Protein AF-A0A8T4FNG9-F1 (afdb_monomer_lite)

Foldseek 3Di:
DQLLPDQLVVLVVVCVVLDLNSLQNNLVCLLVVWRVRHNDNVSSLVSLVSSVVVPDPLSVQLNPCLVVDPHSSLSSLLSSLVVLLVCCLPVHNPSVLVSVQSLLVSVVVPNLVSLLVNLVSLVSVADVSPLSSLQSLLVSCVVPPPVPVVSLVSLLVCVVVVSDDLQEPCLVVSLVCCVVPHPDDSPVVVVSNPVPHHHDPDHPCVSSVDNRDNPPDDPPSTPDPDPCQPCNVCVVVVFDWDADPVSKIKGFCVRPVCVCVVCVVVCWDWDDDPTIIITDDDDDD

Sequence (285 aa):
MDAEKLPTSKLRRMSEKGDPAVQCELGIRLLGGVLGASADPDMALTLLEEASSKGEPKASAAAEGIRESENPAVRAMHNLAGWYASKALDEGAVDKDFAVYWYRRAIDEGELPALYDLARFYYMLGGDDYEPAALLFKYYWEVEGERSDDALGMLSRMLSNGWIKSGWNCYCDVVALLKEYSDLDTTEYELDLDESAPVDDLTVDSYFASDPEYPGTVAGDQGLSRKRSVLEVLLNMGIPATQRANGSCAVRIKDCPDLPERVSQFGYVVKESRASYIVKEPAKR

pLDDT: mean 86.3, std 12.6, range [34.94, 98.25]

Structure (mmCIF, N/CA/C/O backbone):
data_AF-A0A8T4FNG9-F1
#
_entry.id   AF-A0A8T4FNG9-F1
#
loop_
_atom_site.group_PDB
_atom_site.id
_atom_site.type_symbol
_atom_site.label_atom_id
_atom_site.label_alt_id
_atom_site.label_comp_id
_atom_site.label_asym_id
_atom_site.label_entity_id
_atom_site.label_seq_id
_atom_site.pdbx_PDB_ins_code
_atom_site.Cartn_x
_atom_site.Cartn_y
_atom_site.Cartn_z
_atom_site.occupancy
_atom_site.B_iso_or_equiv
_atom_site.auth_seq_id
_atom_site.auth_comp_id
_atom_site.auth_asym_id
_atom_site.auth_atom_id
_atom_site.pdbx_PDB_model_num
ATOM 1 N N . MET A 1 1 ? 3.388 -0.014 26.622 1.00 56.69 1 MET A N 1
ATOM 2 C CA . MET A 1 1 ? 2.827 -1.383 26.616 1.00 56.69 1 MET A CA 1
ATOM 3 C C . MET A 1 1 ? 2.658 -1.742 25.159 1.00 56.69 1 MET A C 1
ATOM 5 O O . MET A 1 1 ? 2.067 -0.938 24.455 1.00 56.69 1 MET A O 1
ATOM 9 N N . ASP A 1 2 ? 3.180 -2.879 24.710 1.00 78.12 2 ASP A N 1
ATOM 10 C CA . ASP A 1 2 ? 3.170 -3.224 23.283 1.00 78.12 2 ASP A CA 1
ATOM 11 C C . ASP A 1 2 ? 1.798 -3.802 22.911 1.00 78.12 2 ASP A C 1
ATOM 13 O O . ASP A 1 2 ? 1.561 -5.002 23.070 1.00 78.12 2 ASP A O 1
ATOM 17 N N . ALA A 1 3 ? 0.867 -2.939 22.489 1.00 78.62 3 ALA A N 1
ATOM 18 C CA . ALA A 1 3 ? -0.492 -3.337 22.109 1.00 78.62 3 ALA A CA 1
ATOM 19 C C . ALA A 1 3 ? -0.487 -4.411 21.005 1.00 78.62 3 ALA A C 1
ATOM 21 O O . ALA A 1 3 ? -1.256 -5.369 21.076 1.00 78.62 3 ALA A O 1
ATOM 22 N N . GLU A 1 4 ? 0.462 -4.313 20.073 1.00 79.44 4 GLU A N 1
ATOM 23 C CA . GLU A 1 4 ? 0.688 -5.229 18.946 1.00 79.44 4 GLU A CA 1
ATOM 24 C C . GLU A 1 4 ? 0.874 -6.694 19.386 1.00 79.44 4 GLU A C 1
ATOM 26 O O . GLU A 1 4 ? 0.424 -7.621 18.717 1.00 79.44 4 GLU A O 1
ATOM 31 N N . LYS A 1 5 ? 1.454 -6.933 20.571 1.00 81.44 5 LYS A N 1
ATOM 32 C CA . LYS A 1 5 ? 1.713 -8.289 21.097 1.00 81.44 5 LYS A CA 1
ATOM 33 C C . LYS A 1 5 ? 0.527 -8.891 21.854 1.00 81.44 5 LYS A C 1
ATOM 35 O O . LYS A 1 5 ? 0.599 -10.028 22.322 1.00 81.44 5 LYS A O 1
ATOM 40 N N . LEU A 1 6 ? -0.553 -8.137 22.063 1.00 83.25 6 LEU A N 1
ATOM 41 C CA . LEU A 1 6 ? -1.707 -8.612 22.824 1.00 83.25 6 LEU A CA 1
ATOM 42 C C . LEU A 1 6 ? -2.650 -9.442 21.938 1.00 83.25 6 LEU A C 1
ATOM 44 O O . LEU A 1 6 ? -2.816 -9.151 20.755 1.00 83.25 6 LEU A O 1
ATOM 48 N N . PRO A 1 7 ? -3.341 -10.453 22.493 1.00 84.38 7 PRO A N 1
ATOM 49 C CA . PRO A 1 7 ? -4.383 -11.155 21.757 1.00 84.38 7 PRO A CA 1
ATOM 50 C C . PRO A 1 7 ? -5.602 -10.246 21.549 1.00 84.38 7 PRO A C 1
ATOM 52 O O . PRO A 1 7 ? -5.954 -9.442 22.420 1.00 84.38 7 PRO A O 1
ATOM 55 N N . THR A 1 8 ? -6.306 -10.430 20.432 1.00 84.62 8 THR A N 1
ATOM 56 C CA . THR A 1 8 ? -7.443 -9.584 20.025 1.00 84.62 8 THR A CA 1
ATOM 57 C C . THR A 1 8 ? -8.553 -9.529 21.079 1.00 84.62 8 THR A C 1
ATOM 59 O O . THR A 1 8 ? -9.134 -8.475 21.336 1.00 84.62 8 THR A O 1
ATOM 62 N N . SER A 1 9 ? -8.808 -10.640 21.776 1.00 82.81 9 SER A N 1
ATOM 63 C CA . SER A 1 9 ? -9.788 -10.705 22.870 1.00 82.81 9 SER A CA 1
ATOM 64 C C . SER A 1 9 ? -9.448 -9.779 24.043 1.00 82.81 9 SER A C 1
ATOM 66 O O . SER A 1 9 ? -10.346 -9.230 24.683 1.00 82.81 9 SER A O 1
ATOM 68 N N . LYS A 1 10 ? -8.155 -9.584 24.324 1.00 86.50 10 LYS A N 1
ATOM 69 C CA . LYS A 1 10 ? -7.678 -8.683 25.374 1.00 86.50 10 LYS A CA 1
ATOM 70 C C . LYS A 1 10 ? -7.715 -7.231 24.906 1.00 86.50 10 LYS A C 1
ATOM 72 O O . LYS A 1 10 ? -8.138 -6.383 25.686 1.00 86.50 10 LYS A O 1
ATOM 77 N N . LEU A 1 11 ? -7.362 -6.966 23.646 1.00 87.81 11 LEU A N 1
ATOM 78 C CA . LEU A 1 11 ? -7.475 -5.634 23.045 1.00 87.81 11 LEU A CA 1
ATOM 79 C C . LEU A 1 11 ? -8.911 -5.107 23.092 1.00 87.81 11 LEU A C 1
ATOM 81 O O . LEU A 1 11 ? -9.108 -3.998 23.571 1.00 87.81 11 LEU A O 1
ATOM 85 N N . ARG A 1 12 ? -9.919 -5.922 22.741 1.00 87.31 12 ARG A N 1
ATOM 86 C CA . ARG A 1 12 ? -11.343 -5.527 22.828 1.00 87.31 12 ARG A CA 1
ATOM 87 C C . ARG A 1 12 ? -11.769 -5.063 24.223 1.00 87.31 12 ARG A C 1
ATOM 89 O O . ARG A 1 12 ? -12.489 -4.088 24.355 1.00 87.31 12 ARG A O 1
ATOM 96 N N . ARG A 1 13 ? -11.308 -5.737 25.281 1.00 87.19 13 ARG A N 1
ATOM 97 C CA . ARG A 1 13 ? -11.611 -5.326 26.668 1.00 87.19 13 ARG A CA 1
ATOM 98 C C . ARG A 1 13 ? -10.844 -4.076 27.089 1.00 87.19 13 ARG A C 1
ATOM 100 O O . ARG A 1 13 ? -11.259 -3.360 27.992 1.00 87.19 13 ARG A O 1
ATOM 107 N N . MET A 1 14 ? -9.663 -3.863 26.514 1.00 88.06 14 MET A N 1
ATOM 108 C CA . MET A 1 14 ? -8.801 -2.736 26.857 1.00 88.06 14 MET A CA 1
ATOM 109 C C . MET A 1 14 ? -9.167 -1.472 26.076 1.00 88.06 14 MET A C 1
ATOM 111 O O . MET A 1 14 ? -8.990 -0.384 26.617 1.00 88.06 14 MET A O 1
ATOM 115 N N . SER A 1 15 ? -9.724 -1.597 24.868 1.00 86.88 15 SER A N 1
ATOM 116 C CA . SER A 1 15 ? -10.153 -0.459 24.049 1.00 86.88 15 SER A CA 1
ATOM 117 C C . SER A 1 15 ? -11.280 0.335 24.709 1.00 86.88 15 SER A C 1
ATOM 119 O O . SER A 1 15 ? -11.326 1.549 24.550 1.00 86.88 15 SER A O 1
ATOM 121 N N . GLU A 1 16 ? -12.121 -0.308 25.531 1.00 83.06 16 GLU A N 1
ATOM 122 C CA . GLU A 1 16 ? -13.155 0.351 26.352 1.00 83.06 16 GLU A CA 1
ATOM 123 C C . GLU A 1 16 ? -12.579 1.398 27.319 1.00 83.06 16 GLU A C 1
ATOM 125 O O . GLU A 1 16 ? -13.266 2.338 27.710 1.00 83.06 16 GLU A O 1
ATOM 130 N N . LYS A 1 17 ? -11.302 1.263 27.702 1.00 84.56 17 LYS A N 1
ATOM 131 C CA . LYS A 1 17 ? -10.609 2.236 28.561 1.00 84.56 17 LYS A CA 1
ATOM 132 C C . LYS A 1 17 ? -10.115 3.463 27.792 1.00 84.56 17 LYS A C 1
ATOM 134 O O . LYS A 1 17 ? -9.588 4.382 28.411 1.00 84.56 17 LYS A O 1
ATOM 139 N N . GLY A 1 18 ? -10.261 3.470 26.467 1.00 85.81 18 GLY A N 1
ATOM 140 C CA . GLY A 1 18 ? -9.915 4.596 25.612 1.00 85.81 18 GLY A CA 1
ATOM 141 C C . GLY A 1 18 ? -8.415 4.814 25.403 1.00 85.81 18 GLY A C 1
ATOM 142 O O . GLY A 1 18 ? -8.043 5.931 25.050 1.00 85.81 18 GLY A O 1
ATOM 143 N N . ASP A 1 19 ? -7.567 3.803 25.620 1.00 92.31 19 ASP A N 1
ATOM 144 C CA . ASP A 1 19 ? -6.134 3.882 25.302 1.00 92.31 19 ASP A CA 1
ATOM 145 C C . ASP A 1 19 ? -5.944 3.965 23.771 1.00 92.31 19 ASP A C 1
ATOM 147 O O . ASP A 1 19 ? -6.365 3.040 23.068 1.00 92.31 19 ASP A O 1
ATOM 151 N N . PRO A 1 20 ? -5.338 5.045 23.242 1.00 93.88 20 PRO A N 1
ATOM 152 C CA . PRO A 1 20 ? -5.245 5.270 21.802 1.00 93.88 20 PRO A CA 1
ATOM 153 C C . PRO A 1 20 ? -4.436 4.202 21.058 1.00 93.88 20 PRO A C 1
ATOM 155 O O . PRO A 1 20 ? -4.826 3.811 19.962 1.00 93.88 20 PRO A O 1
ATOM 158 N N . ALA A 1 21 ? -3.361 3.670 21.647 1.00 93.50 21 ALA A N 1
ATOM 159 C CA . ALA A 1 21 ? -2.549 2.636 21.004 1.00 93.50 21 ALA A CA 1
ATOM 160 C C . ALA A 1 21 ? -3.309 1.303 20.926 1.00 93.50 21 ALA A C 1
ATOM 162 O O . ALA A 1 21 ? -3.238 0.586 19.930 1.00 93.50 21 ALA A O 1
ATOM 163 N N . VAL A 1 22 ? -4.090 0.985 21.964 1.00 94.06 22 VAL A N 1
ATOM 164 C CA . VAL A 1 22 ? -4.970 -0.195 21.971 1.00 94.06 22 VAL A CA 1
ATOM 165 C C . VAL A 1 22 ? -6.108 -0.050 20.961 1.00 94.06 22 VAL A C 1
ATOM 167 O O . VAL A 1 22 ? -6.446 -1.023 20.288 1.00 94.06 22 VAL A O 1
ATOM 170 N N . GLN A 1 23 ? -6.712 1.138 20.868 1.00 95.12 23 GLN A N 1
ATOM 171 C CA . GLN A 1 23 ? -7.766 1.428 19.895 1.00 95.12 23 GLN A CA 1
ATOM 172 C C . GLN A 1 23 ? -7.236 1.343 18.461 1.00 95.12 23 GLN A C 1
ATOM 174 O O . GLN A 1 23 ? -7.859 0.671 17.645 1.00 95.12 23 GLN A O 1
ATOM 179 N N . CYS A 1 24 ? -6.068 1.933 18.188 1.00 95.44 24 CYS A N 1
ATOM 180 C CA . CYS A 1 24 ? -5.389 1.842 16.897 1.00 95.44 24 CYS A CA 1
ATOM 181 C C . CYS A 1 24 ? -5.148 0.379 16.502 1.00 95.44 24 CYS A C 1
ATOM 183 O O . CYS A 1 24 ? -5.629 -0.069 15.464 1.00 95.44 24 CYS A O 1
ATOM 185 N N . GLU A 1 25 ? -4.499 -0.399 17.372 1.00 94.38 25 GLU A N 1
ATOM 186 C CA . GLU A 1 25 ? -4.173 -1.799 17.086 1.00 94.38 25 GLU A CA 1
ATOM 187 C C . GLU A 1 25 ? -5.426 -2.661 16.872 1.00 94.38 25 GLU A C 1
ATOM 189 O O . GLU A 1 25 ? -5.483 -3.485 15.959 1.00 94.38 25 GLU A O 1
ATOM 194 N N . LEU A 1 26 ? -6.467 -2.474 17.689 1.00 93.81 26 LEU A N 1
ATOM 195 C CA . LEU A 1 26 ? -7.731 -3.174 17.478 1.00 93.81 26 LEU A CA 1
ATOM 196 C C . LEU A 1 26 ? -8.388 -2.754 16.157 1.00 93.81 26 LEU A C 1
ATOM 198 O O . LEU A 1 26 ? -8.877 -3.621 15.437 1.00 93.81 26 LEU A O 1
ATOM 202 N N . GLY A 1 27 ? -8.377 -1.460 15.832 1.00 94.44 27 GLY A N 1
ATOM 203 C CA . GLY A 1 27 ? -8.906 -0.928 14.581 1.00 94.44 27 GLY A CA 1
ATOM 204 C C . GLY A 1 27 ? -8.228 -1.555 13.365 1.00 94.44 27 GLY A C 1
ATOM 205 O O . GLY A 1 27 ? -8.912 -2.080 12.494 1.00 94.44 27 GLY A O 1
ATOM 206 N N . ILE A 1 28 ? -6.896 -1.628 13.360 1.00 93.56 28 ILE A N 1
ATOM 207 C CA . ILE A 1 28 ? -6.101 -2.272 12.301 1.00 93.56 28 ILE A CA 1
ATOM 208 C C . ILE A 1 28 ? -6.500 -3.743 12.116 1.00 93.56 28 ILE A C 1
ATOM 210 O O . ILE A 1 28 ? -6.721 -4.207 10.994 1.00 93.56 28 ILE A O 1
ATOM 214 N N . ARG A 1 29 ? -6.663 -4.490 13.215 1.00 91.44 29 ARG A N 1
ATOM 215 C CA . ARG A 1 29 ? -7.065 -5.904 13.139 1.00 91.44 29 ARG A CA 1
ATOM 216 C C . ARG A 1 29 ? -8.456 -6.096 12.562 1.00 91.44 29 ARG A C 1
ATOM 218 O O . ARG A 1 29 ? -8.666 -7.041 11.807 1.00 91.44 29 ARG A O 1
ATOM 225 N N . LEU A 1 30 ? -9.396 -5.227 12.925 1.00 88.62 30 LEU A N 1
ATOM 226 C CA . LEU A 1 30 ? -10.761 -5.249 12.401 1.00 88.62 30 LEU A CA 1
ATOM 227 C C . LEU A 1 30 ? -10.827 -4.772 10.950 1.00 88.62 30 LEU A C 1
ATOM 229 O O . LEU A 1 30 ? -11.642 -5.289 10.195 1.00 88.62 30 LEU A O 1
ATOM 233 N N . LEU A 1 31 ? -9.946 -3.856 10.545 1.00 88.81 31 LEU A N 1
ATOM 234 C CA . LEU A 1 31 ? -9.844 -3.388 9.166 1.00 88.81 31 LEU A CA 1
ATOM 235 C C . LEU A 1 31 ? -9.436 -4.535 8.234 1.00 88.81 31 LEU A C 1
ATOM 237 O O . LEU A 1 31 ? -10.070 -4.773 7.212 1.00 88.81 31 LEU A O 1
ATOM 241 N N . GLY A 1 32 ? -8.408 -5.295 8.621 1.00 82.00 32 GLY A N 1
ATOM 242 C CA . GLY A 1 32 ? -7.928 -6.442 7.848 1.00 82.00 32 GLY A CA 1
ATOM 243 C C . GLY A 1 32 ? -8.684 -7.747 8.112 1.00 82.00 32 GLY A C 1
ATOM 244 O O . GLY A 1 32 ? -8.578 -8.680 7.322 1.00 82.00 32 GLY A O 1
ATOM 245 N N . GLY A 1 33 ? -9.420 -7.866 9.217 1.00 86.19 33 GLY A N 1
ATOM 246 C CA . GLY A 1 33 ? -9.921 -9.166 9.676 1.00 86.19 33 GLY A CA 1
ATOM 247 C C . GLY A 1 33 ? -8.783 -10.157 9.950 1.00 86.19 33 GLY A C 1
ATOM 248 O O . GLY A 1 33 ? -8.782 -11.270 9.431 1.00 86.19 33 GLY A O 1
ATOM 249 N N . VAL A 1 34 ? -7.777 -9.728 10.715 1.00 83.56 34 VAL A N 1
ATOM 250 C CA . VAL A 1 34 ? -6.534 -10.483 10.966 1.00 83.56 34 VAL A CA 1
ATOM 251 C C . VAL A 1 34 ? -6.367 -10.850 12.439 1.00 83.56 34 VAL A C 1
ATOM 253 O O . VAL A 1 34 ? -7.065 -10.331 13.311 1.00 83.56 34 VAL A O 1
ATOM 256 N N . LEU A 1 35 ? -5.428 -11.754 12.745 1.00 79.00 35 LEU A N 1
ATOM 257 C CA . LEU A 1 35 ? -5.087 -12.148 14.123 1.00 79.00 35 LEU A CA 1
ATOM 258 C C . LEU A 1 35 ? -6.308 -12.628 14.936 1.00 79.00 35 LEU A C 1
ATOM 260 O O . LEU A 1 35 ? -6.516 -12.249 16.095 1.00 79.00 35 LEU A O 1
ATOM 264 N N . GLY A 1 36 ? -7.166 -13.431 14.299 1.00 71.25 36 GLY A N 1
ATOM 265 C CA . GLY A 1 36 ? -8.396 -13.958 14.898 1.00 71.25 36 GLY A CA 1
ATOM 266 C C . GLY A 1 36 ? -9.506 -12.918 15.101 1.00 71.25 36 GLY A C 1
ATOM 26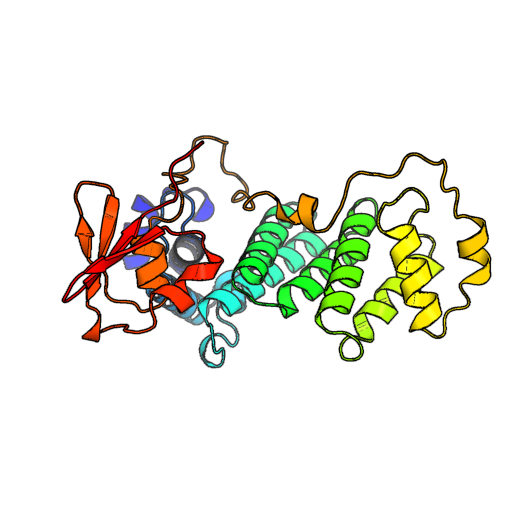7 O O . GLY A 1 36 ? -10.487 -13.204 15.788 1.00 71.25 36 GLY A O 1
ATOM 268 N N . ALA A 1 37 ? -9.362 -11.713 14.542 1.00 79.38 37 ALA A N 1
ATOM 269 C CA . ALA A 1 37 ? -10.435 -10.736 14.441 1.00 79.38 37 ALA A CA 1
ATOM 270 C C . ALA A 1 37 ? -11.256 -10.999 13.172 1.00 79.38 37 ALA A C 1
ATOM 272 O O . ALA A 1 37 ? -10.696 -11.155 12.094 1.00 79.38 37 ALA A O 1
ATOM 273 N N . SER A 1 38 ? -12.583 -11.010 13.281 1.00 79.06 38 SER A N 1
ATOM 274 C CA . SER A 1 38 ? -13.442 -10.874 12.101 1.00 79.06 38 SER A CA 1
ATOM 275 C C . SER A 1 38 ? -13.375 -9.439 11.590 1.00 79.06 38 SER A C 1
ATOM 277 O O . SER A 1 38 ? -13.311 -8.515 12.406 1.00 79.06 38 SER A O 1
ATOM 279 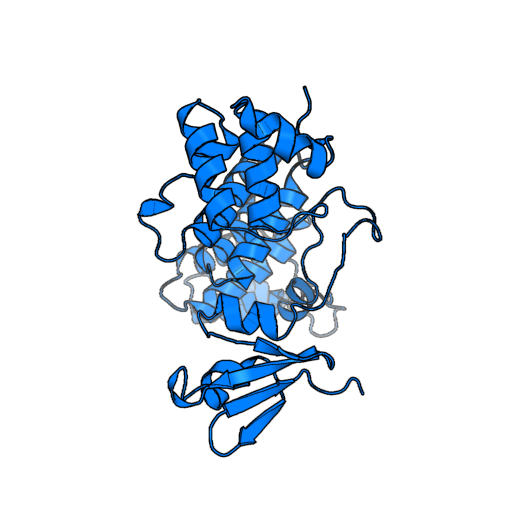N N . ALA A 1 39 ? -13.395 -9.270 10.266 1.00 86.06 39 ALA A N 1
ATOM 280 C CA . ALA A 1 39 ? -13.420 -7.948 9.659 1.00 86.06 39 ALA A CA 1
ATOM 281 C C . ALA A 1 39 ? -14.673 -7.178 10.102 1.00 86.06 39 ALA A C 1
ATOM 283 O O . ALA A 1 39 ? -15.777 -7.723 10.088 1.00 86.06 39 ALA A O 1
ATOM 284 N N . ASP A 1 40 ? -14.479 -5.930 10.510 1.00 88.50 40 ASP A N 1
ATOM 285 C CA . ASP A 1 40 ? -15.536 -5.006 10.924 1.00 88.50 40 ASP A CA 1
ATOM 286 C C . ASP A 1 40 ? -15.078 -3.580 10.582 1.00 88.50 40 ASP A C 1
ATOM 288 O O . ASP A 1 40 ? -14.485 -2.901 11.429 1.00 88.50 40 ASP A O 1
ATOM 292 N N . PRO A 1 41 ? -15.251 -3.153 9.316 1.00 88.75 41 PRO A N 1
ATOM 293 C CA . PRO A 1 41 ? -14.735 -1.872 8.848 1.00 88.75 41 PRO A CA 1
ATOM 294 C C . PRO A 1 41 ? -15.339 -0.675 9.588 1.00 88.75 41 PRO A C 1
ATOM 296 O O . PRO A 1 41 ? -14.615 0.259 9.912 1.00 88.75 41 PRO A O 1
ATOM 299 N N . ASP A 1 42 ? -16.626 -0.716 9.933 1.00 90.12 42 ASP A N 1
ATOM 300 C CA . ASP A 1 42 ? -17.294 0.386 10.635 1.00 90.12 42 ASP A CA 1
ATOM 301 C C . ASP A 1 42 ? -16.704 0.592 12.038 1.00 90.12 42 ASP A C 1
ATOM 303 O O . ASP A 1 42 ? -16.359 1.714 12.436 1.00 90.12 42 ASP A O 1
ATOM 307 N N . MET A 1 43 ? -16.525 -0.504 12.788 1.00 92.12 43 MET A N 1
ATOM 308 C CA . MET A 1 43 ? -15.873 -0.448 14.096 1.00 92.12 43 MET A CA 1
ATOM 309 C C . MET A 1 43 ? -14.392 -0.078 13.963 1.00 92.12 43 MET A C 1
ATOM 311 O O . MET A 1 43 ? -13.881 0.680 14.789 1.00 92.12 43 MET A O 1
ATOM 315 N N . ALA A 1 44 ? -13.704 -0.586 12.937 1.00 93.88 44 ALA A N 1
ATOM 316 C CA . ALA A 1 44 ? -12.308 -0.260 12.671 1.00 93.88 44 ALA A CA 1
ATOM 317 C C . ALA A 1 44 ? -12.109 1.245 12.474 1.00 93.88 44 ALA A C 1
ATOM 319 O O . ALA A 1 44 ? -11.288 1.847 13.164 1.00 93.88 44 ALA A O 1
ATOM 320 N N . LEU A 1 45 ? -12.897 1.854 11.587 1.00 95.44 45 LEU A N 1
ATOM 321 C CA . LEU A 1 45 ? -12.822 3.280 11.277 1.00 95.44 45 LEU A CA 1
ATOM 322 C C . LEU A 1 45 ? -13.138 4.126 12.509 1.00 95.44 45 LEU A C 1
ATOM 324 O O . LEU A 1 45 ? -12.392 5.048 12.817 1.00 95.44 45 LEU A O 1
ATOM 328 N N . THR A 1 46 ? -14.166 3.753 13.278 1.00 96.25 46 THR A N 1
ATOM 329 C CA . THR A 1 46 ? -14.503 4.444 14.534 1.00 96.25 46 THR A CA 1
ATOM 330 C C . THR A 1 46 ? -13.320 4.444 15.508 1.00 96.25 46 THR A C 1
ATOM 332 O O . THR A 1 46 ? -12.946 5.486 16.044 1.00 96.25 46 THR A O 1
ATOM 335 N N . LEU A 1 47 ? -12.688 3.286 15.721 1.00 96.25 47 LEU A N 1
ATOM 336 C CA . LEU A 1 47 ? -11.541 3.169 16.625 1.00 96.25 47 LEU A CA 1
ATOM 337 C C . LEU A 1 47 ? -10.316 3.946 16.129 1.00 96.25 47 LEU A C 1
ATOM 339 O O . LEU A 1 47 ? -9.605 4.534 16.946 1.00 96.25 47 LEU A O 1
ATOM 343 N N . LEU A 1 48 ? -10.067 3.952 14.817 1.00 96.50 48 LEU A N 1
ATOM 344 C CA . LEU A 1 48 ? -8.973 4.705 14.204 1.00 96.50 48 LEU A CA 1
ATOM 345 C C . LEU A 1 48 ? -9.199 6.217 14.326 1.00 96.50 48 LEU A C 1
ATOM 347 O O . LEU A 1 48 ? -8.276 6.932 14.709 1.00 96.50 48 LEU A O 1
ATOM 351 N N . GLU A 1 49 ? -10.418 6.707 14.100 1.00 96.12 49 GLU A N 1
ATOM 352 C CA . GLU A 1 49 ? -10.761 8.119 14.306 1.00 96.12 49 GLU A CA 1
ATOM 353 C C . GLU A 1 49 ? -10.622 8.533 15.778 1.00 96.12 49 GLU A C 1
ATOM 355 O O . GLU A 1 49 ? -10.052 9.582 16.084 1.00 96.12 49 GLU A O 1
ATOM 360 N N . GLU A 1 50 ? -11.095 7.705 16.715 1.00 95.69 50 GLU A N 1
ATOM 361 C CA . GLU A 1 50 ? -10.944 7.974 18.147 1.00 95.69 50 GLU A CA 1
ATOM 362 C C . GLU A 1 50 ? -9.471 8.007 18.571 1.00 95.69 50 GLU A C 1
ATOM 364 O O . GLU A 1 50 ? -9.057 8.922 19.289 1.00 95.69 50 GLU A O 1
ATOM 369 N N . ALA A 1 51 ? -8.665 7.044 18.119 1.00 96.50 51 ALA A N 1
ATOM 370 C CA . ALA A 1 51 ? -7.231 7.008 18.385 1.00 96.50 51 ALA A CA 1
ATOM 371 C C . ALA A 1 51 ? -6.503 8.207 17.751 1.00 96.50 51 ALA A C 1
ATOM 373 O O . ALA A 1 51 ? -5.673 8.840 18.410 1.00 96.50 51 ALA A O 1
ATOM 374 N N . SER A 1 52 ? -6.867 8.583 16.521 1.00 96.44 52 SER A N 1
ATOM 375 C CA . SER A 1 52 ? -6.351 9.774 15.841 1.00 96.44 52 SER A CA 1
ATOM 376 C C . SER A 1 52 ? -6.679 11.058 16.607 1.00 96.44 52 SER A C 1
ATOM 378 O O . SER A 1 52 ? -5.790 11.871 16.855 1.00 96.44 52 SER A O 1
ATOM 380 N N . SER A 1 53 ? -7.916 11.210 17.095 1.00 95.50 53 SER A N 1
ATOM 381 C CA . SER A 1 53 ? -8.334 12.379 17.890 1.00 95.50 53 SER A CA 1
ATOM 382 C C . SER A 1 53 ? -7.535 12.552 19.190 1.00 95.50 53 SER A C 1
ATOM 384 O O . SER A 1 53 ? -7.445 13.653 19.736 1.00 95.50 53 SER A O 1
ATOM 386 N N . LYS A 1 54 ? -6.927 11.464 19.677 1.00 95.81 54 LYS A N 1
ATOM 387 C CA . LYS A 1 54 ? -6.057 11.420 20.860 1.00 95.81 54 LYS A CA 1
ATOM 388 C C . LYS A 1 54 ? -4.569 11.546 20.512 1.00 95.81 54 LYS A C 1
ATOM 390 O O . LYS A 1 54 ? -3.735 11.450 21.410 1.00 95.81 54 LYS A O 1
ATOM 395 N N . GLY A 1 55 ? -4.237 11.773 19.242 1.00 93.56 55 GLY A N 1
ATOM 396 C CA . GLY A 1 55 ? -2.877 12.008 18.764 1.00 93.56 55 GLY A CA 1
ATOM 397 C C . GLY A 1 55 ? -2.061 10.745 18.497 1.00 93.56 55 GLY A C 1
ATOM 398 O O . GLY A 1 55 ? -0.836 10.823 18.513 1.00 93.56 55 GLY A O 1
ATOM 399 N N . GLU A 1 56 ? -2.690 9.585 18.282 1.00 95.31 56 GLU A N 1
ATOM 400 C CA . GLU A 1 56 ? -1.961 8.377 17.879 1.00 95.31 56 GLU A CA 1
ATOM 401 C C . GLU A 1 56 ? -1.486 8.536 16.414 1.00 95.31 56 GLU A C 1
ATOM 403 O O . GLU A 1 56 ? -2.333 8.741 15.535 1.00 95.31 56 GLU A O 1
ATOM 408 N N . PRO A 1 57 ? -0.169 8.510 16.114 1.00 93.62 57 PRO A N 1
ATOM 409 C CA . PRO A 1 57 ? 0.328 8.843 14.775 1.00 93.62 57 PRO A CA 1
ATOM 410 C C . PRO A 1 57 ? -0.076 7.850 13.680 1.00 93.62 57 PRO A C 1
ATOM 412 O O . PRO A 1 57 ? -0.409 8.273 12.574 1.00 93.62 57 PRO A O 1
ATOM 415 N N . LYS A 1 58 ? -0.060 6.545 13.978 1.00 94.19 58 LYS A N 1
ATOM 416 C CA . LYS A 1 58 ? -0.417 5.476 13.035 1.00 94.19 58 LYS A CA 1
ATOM 417 C C . LYS A 1 58 ? -1.905 5.551 12.685 1.00 94.19 58 LYS A C 1
ATOM 419 O O . LYS A 1 58 ? -2.274 5.484 11.516 1.00 94.19 58 LYS A O 1
ATOM 424 N N . ALA A 1 59 ? -2.758 5.781 13.680 1.00 95.69 59 ALA A N 1
ATOM 425 C CA . ALA A 1 59 ? -4.185 6.004 13.495 1.00 95.69 59 ALA A CA 1
ATOM 426 C C . ALA A 1 59 ? -4.475 7.320 12.767 1.00 95.69 59 ALA A C 1
ATOM 428 O O . ALA A 1 59 ? -5.399 7.368 11.965 1.00 95.69 59 ALA A O 1
ATOM 429 N N . SER A 1 60 ? -3.694 8.375 13.019 1.00 96.44 60 SER A N 1
ATOM 430 C CA . SER A 1 60 ? -3.882 9.663 12.341 1.00 96.44 60 SER A CA 1
ATOM 431 C C . SER A 1 60 ? -3.591 9.580 10.853 1.00 96.44 60 SER A C 1
ATOM 433 O O . SER A 1 60 ? -4.372 10.106 10.070 1.00 96.44 60 SER A O 1
ATOM 435 N N . ALA A 1 61 ? -2.532 8.866 10.466 1.00 95.38 61 ALA A N 1
ATOM 436 C CA . ALA A 1 61 ? -2.286 8.562 9.063 1.00 95.38 61 ALA A CA 1
ATOM 437 C C . ALA A 1 61 ? -3.426 7.713 8.481 1.00 95.38 61 ALA A C 1
ATOM 439 O O . ALA A 1 61 ? -4.033 8.086 7.482 1.00 95.38 61 ALA A O 1
ATOM 440 N N . ALA A 1 62 ? -3.795 6.610 9.144 1.00 95.50 62 ALA A N 1
ATOM 441 C CA . ALA A 1 62 ? -4.857 5.728 8.661 1.00 95.50 62 ALA A CA 1
ATOM 442 C C . ALA A 1 62 ? -6.217 6.440 8.495 1.00 95.50 62 ALA A C 1
ATOM 444 O O . ALA A 1 62 ? -6.950 6.139 7.560 1.00 95.50 62 ALA A O 1
ATOM 445 N N . ALA A 1 63 ? -6.553 7.392 9.369 1.00 95.31 63 ALA A N 1
ATOM 446 C CA . ALA A 1 63 ? -7.813 8.135 9.340 1.00 95.31 63 ALA A CA 1
ATOM 447 C C . ALA A 1 63 ? -7.797 9.378 8.425 1.00 95.31 63 ALA A C 1
ATOM 449 O O . ALA A 1 63 ? -8.803 10.082 8.327 1.00 95.31 63 ALA A O 1
ATOM 450 N N . GLU A 1 64 ? -6.687 9.678 7.748 1.00 93.56 64 GLU A N 1
ATOM 451 C CA . GLU A 1 64 ? -6.587 10.856 6.887 1.00 93.56 64 GLU A CA 1
ATOM 452 C C . GLU A 1 64 ? -7.535 10.759 5.678 1.00 93.56 64 GLU A C 1
ATOM 454 O O . GLU A 1 64 ? -7.511 9.799 4.911 1.00 93.56 64 GLU A O 1
ATOM 459 N N . GLY A 1 65 ? -8.419 11.747 5.509 1.00 87.69 65 GLY A N 1
ATOM 460 C CA . GLY A 1 65 ? -9.312 11.830 4.345 1.00 87.69 65 GLY A CA 1
ATOM 461 C C . GLY A 1 65 ? -10.359 10.711 4.218 1.00 87.69 65 GLY A C 1
ATOM 462 O O . GLY A 1 65 ? -11.125 10.711 3.257 1.00 87.69 65 GLY A O 1
ATOM 463 N N . ILE A 1 66 ? -10.466 9.776 5.174 1.00 91.38 66 ILE A N 1
ATOM 464 C CA . ILE A 1 66 ? -11.368 8.614 5.050 1.00 91.38 66 ILE A CA 1
ATOM 465 C C . ILE A 1 66 ? -12.844 9.018 4.932 1.00 91.38 66 ILE A C 1
ATOM 467 O O . ILE A 1 66 ? -13.602 8.336 4.255 1.00 91.38 66 ILE A O 1
ATOM 471 N N . ARG A 1 67 ? -13.256 10.147 5.531 1.00 87.75 67 ARG A N 1
ATOM 472 C CA . ARG A 1 67 ? -14.645 10.654 5.486 1.00 87.75 67 ARG A CA 1
ATOM 473 C C . ARG A 1 67 ? -15.062 11.185 4.118 1.00 87.75 67 ARG A C 1
ATOM 475 O O . ARG A 1 67 ? -16.253 11.280 3.844 1.00 87.75 67 ARG A O 1
ATOM 482 N N . GLU A 1 68 ? -14.089 11.570 3.304 1.00 90.25 68 GLU A N 1
ATOM 483 C CA . GLU A 1 68 ? -14.293 12.112 1.959 1.00 90.25 68 GLU A CA 1
ATOM 484 C C . GLU A 1 68 ? -14.160 11.015 0.890 1.00 90.25 68 GLU A C 1
ATOM 486 O O . GLU A 1 68 ? -14.480 11.244 -0.273 1.00 90.25 68 GLU A O 1
ATOM 491 N N . SER A 1 69 ? -13.716 9.817 1.287 1.00 89.19 69 SER A N 1
ATOM 492 C CA . SER A 1 69 ? -13.541 8.669 0.402 1.00 89.19 69 SER A CA 1
ATOM 493 C C . SER A 1 69 ? -14.860 7.945 0.139 1.00 89.19 69 SER A C 1
ATOM 495 O O . SER A 1 69 ? -15.640 7.696 1.059 1.00 89.19 69 SER A O 1
ATOM 497 N N . GLU A 1 70 ? -15.067 7.509 -1.104 1.00 86.69 70 GLU A N 1
ATOM 498 C CA . GLU A 1 70 ? -16.171 6.611 -1.472 1.00 86.69 70 GLU A CA 1
ATOM 499 C C . GLU A 1 70 ? -16.063 5.252 -0.767 1.00 86.69 70 GLU A C 1
ATOM 501 O O . GLU A 1 70 ? -17.076 4.639 -0.428 1.00 86.69 70 GLU A O 1
ATOM 506 N N . ASN A 1 71 ? -14.832 4.806 -0.498 1.00 89.25 71 ASN A N 1
ATOM 507 C CA . ASN A 1 71 ? -14.544 3.616 0.290 1.00 89.25 71 ASN A CA 1
ATOM 508 C C . ASN A 1 71 ? -13.567 3.965 1.432 1.00 89.25 71 ASN A C 1
ATOM 510 O O . ASN A 1 71 ? -12.344 3.901 1.260 1.00 89.25 71 ASN A O 1
ATOM 514 N N . PRO A 1 72 ? -14.084 4.378 2.605 1.00 92.88 72 PRO A N 1
ATOM 515 C CA . PRO A 1 72 ? -13.264 4.799 3.742 1.00 92.88 72 PRO A CA 1
ATOM 516 C C . PRO A 1 72 ? -12.332 3.702 4.264 1.00 92.88 72 PRO A C 1
ATOM 518 O O . PRO A 1 72 ? -11.202 3.985 4.652 1.00 92.88 72 PRO A O 1
ATOM 521 N N . ALA A 1 73 ? -12.786 2.446 4.255 1.00 91.62 73 ALA A N 1
ATOM 522 C CA . ALA A 1 73 ? -12.001 1.310 4.726 1.00 91.62 73 ALA A CA 1
ATOM 523 C C . ALA A 1 73 ? -10.794 1.048 3.822 1.00 91.62 73 ALA A C 1
ATOM 525 O O . ALA A 1 73 ? -9.678 0.883 4.308 1.00 91.62 73 ALA A O 1
ATOM 526 N N . VAL A 1 74 ? -11.008 1.066 2.508 1.00 92.75 74 VAL A N 1
ATOM 527 C CA . VAL A 1 74 ? -9.940 0.874 1.525 1.00 92.75 74 VAL A CA 1
ATOM 528 C C . VAL A 1 74 ? -8.953 2.046 1.541 1.00 92.75 74 VAL A C 1
ATOM 530 O O . VAL A 1 74 ? -7.744 1.817 1.584 1.00 92.75 74 VAL A O 1
ATOM 533 N N . ARG A 1 75 ? -9.443 3.290 1.655 1.00 94.69 75 ARG A N 1
ATOM 534 C CA . ARG A 1 75 ? -8.582 4.466 1.878 1.00 94.69 75 ARG A CA 1
ATOM 535 C C . ARG A 1 75 ? -7.746 4.320 3.150 1.00 94.69 75 ARG A C 1
ATOM 537 O O . ARG A 1 75 ? -6.553 4.598 3.123 1.00 94.69 75 ARG A O 1
ATOM 544 N N . ALA A 1 76 ? -8.336 3.839 4.245 1.00 95.56 76 ALA A N 1
ATOM 545 C CA . ALA A 1 76 ? -7.603 3.609 5.487 1.00 95.56 76 ALA A CA 1
ATOM 546 C C . ALA A 1 76 ? -6.506 2.542 5.334 1.00 95.56 76 ALA A C 1
ATOM 548 O O . ALA A 1 76 ? -5.421 2.709 5.889 1.00 95.56 76 ALA A O 1
ATOM 549 N N . MET A 1 77 ? -6.751 1.470 4.566 1.00 96.12 77 MET A N 1
ATOM 550 C CA . MET A 1 77 ? -5.731 0.459 4.248 1.00 96.12 77 MET A CA 1
ATOM 551 C C . MET A 1 77 ? -4.574 1.071 3.456 1.00 96.12 77 MET A C 1
ATOM 553 O O . MET A 1 77 ? -3.417 0.874 3.821 1.00 96.12 77 MET A O 1
ATOM 557 N N . HIS A 1 78 ? -4.881 1.847 2.414 1.00 97.06 78 HIS A N 1
ATOM 558 C CA . HIS A 1 78 ? -3.883 2.544 1.600 1.00 97.06 78 HIS A CA 1
ATOM 559 C C . HIS A 1 78 ? -3.036 3.500 2.450 1.00 97.06 78 HIS A C 1
ATOM 561 O O . HIS A 1 78 ? -1.808 3.422 2.441 1.00 97.06 78 HIS A O 1
ATOM 567 N N . ASN A 1 79 ? -3.670 4.332 3.272 1.00 97.50 79 ASN A N 1
ATOM 568 C CA . ASN A 1 79 ? -2.957 5.265 4.141 1.00 97.50 79 ASN A CA 1
ATOM 569 C C . ASN A 1 79 ? -2.085 4.548 5.181 1.00 97.50 79 ASN A C 1
ATOM 571 O O . ASN A 1 79 ? -0.958 4.962 5.457 1.00 97.50 79 ASN A O 1
ATOM 575 N N . LEU A 1 80 ? -2.591 3.452 5.756 1.00 96.12 80 LEU A N 1
ATOM 576 C CA . LEU A 1 80 ? -1.833 2.628 6.691 1.00 96.12 80 LEU A CA 1
ATOM 577 C C . LEU A 1 80 ? -0.603 2.012 6.011 1.00 96.12 80 LEU A C 1
ATOM 579 O O . LEU A 1 80 ? 0.478 2.005 6.601 1.00 96.12 80 LEU A O 1
ATOM 583 N N . ALA A 1 81 ? -0.740 1.560 4.762 1.00 97.31 81 ALA A N 1
ATOM 584 C CA . ALA A 1 81 ? 0.379 1.093 3.952 1.00 97.31 81 ALA A CA 1
ATOM 585 C C . ALA A 1 81 ? 1.440 2.189 3.766 1.00 97.31 81 ALA A C 1
ATOM 587 O O . ALA A 1 81 ? 2.627 1.930 3.957 1.00 97.31 81 ALA A O 1
ATOM 588 N N . GLY A 1 82 ? 1.013 3.424 3.483 1.00 96.94 82 GLY A N 1
ATOM 589 C CA . GLY A 1 82 ? 1.886 4.596 3.391 1.00 96.94 82 GLY A CA 1
ATOM 590 C C . GLY A 1 82 ? 2.634 4.902 4.691 1.00 96.94 82 GLY A C 1
ATOM 591 O O . GLY A 1 82 ? 3.835 5.179 4.661 1.00 96.94 82 GLY A O 1
ATOM 592 N N . TRP A 1 83 ? 1.963 4.781 5.841 1.00 95.50 83 TRP A N 1
ATOM 593 C CA . TRP A 1 83 ? 2.601 4.942 7.150 1.00 95.50 83 TRP A CA 1
ATOM 594 C C . TRP A 1 83 ? 3.712 3.907 7.367 1.00 95.50 83 TRP A C 1
ATOM 596 O O . TRP A 1 83 ? 4.841 4.278 7.690 1.00 95.50 83 TRP A O 1
ATOM 606 N N . TYR A 1 84 ? 3.423 2.623 7.125 1.00 95.38 84 TYR A N 1
ATOM 607 C CA . TYR A 1 84 ? 4.419 1.550 7.235 1.00 95.38 84 TYR A CA 1
ATOM 608 C C . TYR A 1 84 ? 5.552 1.705 6.216 1.00 95.38 84 TYR A C 1
ATOM 610 O O . TYR A 1 84 ? 6.711 1.482 6.551 1.00 95.38 84 TYR A O 1
ATOM 618 N N . ALA A 1 85 ? 5.248 2.145 4.994 1.00 96.19 85 ALA A N 1
ATOM 619 C CA . ALA A 1 85 ? 6.247 2.397 3.963 1.00 96.19 85 ALA A CA 1
ATOM 620 C C . ALA A 1 85 ? 7.229 3.496 4.386 1.00 96.19 85 ALA A C 1
ATOM 622 O O . ALA A 1 85 ? 8.439 3.316 4.269 1.00 96.19 85 ALA A O 1
ATOM 623 N N . SER A 1 86 ? 6.726 4.607 4.937 1.00 93.81 86 SER A N 1
ATOM 624 C CA . SER A 1 86 ? 7.578 5.669 5.484 1.00 93.81 86 SER A CA 1
ATOM 625 C C . SER A 1 86 ? 8.481 5.132 6.592 1.00 93.81 86 SER A C 1
ATOM 627 O O . SER A 1 86 ? 9.677 5.410 6.597 1.00 93.81 86 SER A O 1
ATOM 629 N N . LYS A 1 87 ? 7.934 4.316 7.502 1.00 92.19 87 LYS A N 1
ATOM 630 C CA . LYS A 1 87 ? 8.717 3.694 8.574 1.00 92.19 87 LYS A CA 1
ATOM 631 C C . LYS A 1 87 ? 9.787 2.742 8.059 1.00 92.19 87 LYS A C 1
ATOM 633 O O . LYS A 1 87 ? 10.918 2.809 8.529 1.00 92.19 87 LYS A O 1
ATOM 638 N N . ALA A 1 88 ? 9.472 1.933 7.053 1.00 92.31 88 ALA A N 1
ATOM 639 C CA . ALA A 1 88 ? 10.427 1.017 6.445 1.00 92.31 88 ALA A CA 1
ATOM 640 C C . ALA A 1 88 ? 11.612 1.742 5.777 1.00 92.31 88 ALA A C 1
ATOM 642 O O . ALA A 1 88 ? 12.730 1.226 5.780 1.00 92.31 88 ALA A O 1
ATOM 643 N N . LEU A 1 89 ? 11.383 2.936 5.220 1.00 90.88 89 LEU A N 1
ATOM 644 C CA . LEU A 1 89 ? 12.434 3.758 4.609 1.00 90.88 89 LEU A CA 1
ATOM 645 C C . LEU A 1 89 ? 13.302 4.476 5.655 1.00 90.88 89 LEU A C 1
ATOM 647 O O . LEU A 1 89 ? 14.509 4.597 5.455 1.00 90.88 89 LEU A O 1
ATOM 651 N N . ASP A 1 90 ? 12.706 4.924 6.764 1.00 86.94 90 ASP A N 1
ATOM 652 C CA . ASP A 1 90 ? 13.397 5.697 7.806 1.00 86.94 90 ASP A CA 1
ATOM 653 C C . ASP A 1 90 ? 14.135 4.817 8.834 1.00 86.94 90 ASP A C 1
ATOM 655 O O . ASP A 1 90 ? 15.257 5.123 9.242 1.00 86.94 90 ASP A O 1
ATOM 659 N N . GLU A 1 91 ? 13.499 3.735 9.290 1.00 76.19 91 GLU A N 1
ATOM 660 C CA . GLU A 1 91 ? 13.945 2.904 10.422 1.00 76.19 91 GLU A CA 1
ATOM 661 C C . GLU A 1 91 ? 14.517 1.540 9.970 1.00 76.19 91 GLU A C 1
ATOM 663 O O . GLU A 1 91 ? 14.942 0.724 10.793 1.00 76.19 91 GLU A O 1
ATOM 668 N N . GLY A 1 92 ? 14.596 1.313 8.653 1.00 65.31 92 GLY A N 1
ATOM 669 C CA . GLY A 1 92 ? 15.023 0.062 8.024 1.00 65.31 92 GLY A CA 1
ATOM 670 C C . GLY A 1 92 ? 13.857 -0.895 7.753 1.00 65.31 92 GLY A C 1
ATOM 671 O O . GLY A 1 92 ? 12.738 -0.681 8.206 1.00 65.31 92 GLY A O 1
ATOM 672 N N . ALA A 1 93 ? 14.116 -1.983 7.019 1.00 65.44 93 ALA A N 1
ATOM 673 C CA . ALA A 1 93 ? 13.101 -2.860 6.410 1.00 65.44 93 ALA A CA 1
ATOM 674 C C . ALA A 1 93 ? 12.159 -3.636 7.372 1.00 65.44 93 ALA A C 1
ATOM 676 O O . ALA A 1 93 ? 11.490 -4.568 6.934 1.00 65.44 93 ALA A O 1
ATOM 677 N N . VAL A 1 94 ? 12.076 -3.273 8.658 1.00 69.62 94 VAL A N 1
ATOM 678 C CA . VAL A 1 94 ? 11.208 -3.904 9.673 1.00 69.62 94 VAL A CA 1
ATOM 679 C C . VAL A 1 94 ? 9.731 -3.854 9.271 1.00 69.62 94 VAL A C 1
ATOM 681 O O . VAL A 1 94 ? 9.002 -4.815 9.502 1.00 69.62 94 VAL A O 1
ATOM 684 N N . ASP A 1 95 ? 9.310 -2.771 8.617 1.00 84.06 95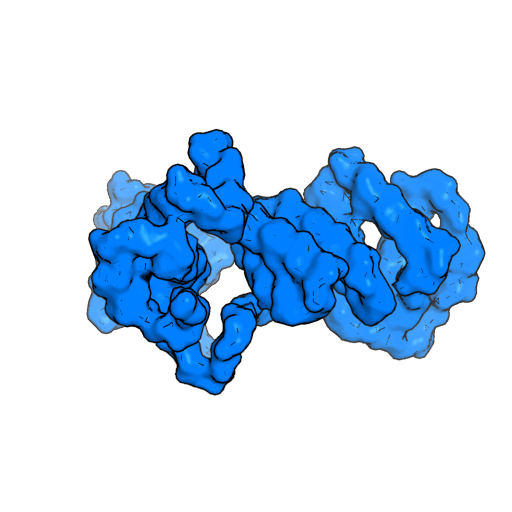 ASP A N 1
ATOM 685 C CA . ASP A 1 95 ? 7.907 -2.526 8.265 1.00 84.06 95 ASP A CA 1
ATOM 686 C C . ASP A 1 95 ? 7.574 -2.783 6.788 1.00 84.06 95 ASP A C 1
ATOM 688 O O . ASP A 1 95 ? 6.446 -2.546 6.347 1.00 84.06 95 ASP A O 1
ATOM 692 N N . LYS A 1 96 ? 8.536 -3.303 6.013 1.00 90.62 96 LYS A N 1
ATOM 693 C CA . LYS A 1 96 ? 8.354 -3.564 4.578 1.00 90.62 96 LYS A CA 1
ATOM 694 C C . LYS A 1 96 ? 7.174 -4.500 4.322 1.00 90.62 96 LYS A C 1
ATOM 696 O O . LYS A 1 96 ? 6.314 -4.184 3.504 1.00 90.62 96 LYS A O 1
ATOM 701 N N . ASP A 1 97 ? 7.098 -5.610 5.051 1.00 91.06 97 ASP A N 1
ATOM 702 C CA . ASP A 1 97 ? 6.050 -6.613 4.844 1.00 91.06 97 ASP A CA 1
ATOM 703 C C . ASP A 1 97 ? 4.659 -6.073 5.209 1.00 91.06 97 ASP A C 1
ATOM 705 O O . ASP A 1 97 ? 3.673 -6.405 4.552 1.00 91.06 97 ASP A O 1
ATOM 709 N N . PHE A 1 98 ? 4.562 -5.191 6.214 1.00 92.25 98 PHE A N 1
ATOM 710 C CA . PHE A 1 98 ? 3.299 -4.535 6.571 1.00 92.25 98 PHE A CA 1
ATOM 711 C C . PHE A 1 98 ? 2.850 -3.556 5.491 1.00 92.25 98 PHE A C 1
ATOM 713 O O . PHE A 1 98 ? 1.672 -3.558 5.130 1.00 92.25 98 PHE A O 1
ATOM 720 N N . ALA A 1 99 ? 3.771 -2.760 4.943 1.00 95.31 99 ALA A N 1
ATOM 721 C CA . ALA A 1 99 ? 3.471 -1.866 3.831 1.00 95.31 99 ALA A CA 1
ATOM 722 C C . ALA A 1 99 ? 2.956 -2.655 2.618 1.00 95.31 99 ALA A C 1
ATOM 724 O O . ALA A 1 99 ? 1.871 -2.368 2.112 1.00 95.31 99 ALA A O 1
ATOM 725 N N . VAL A 1 100 ? 3.685 -3.698 2.203 1.00 95.06 100 VAL A N 1
ATOM 726 C CA . VAL A 1 100 ? 3.301 -4.558 1.072 1.00 95.06 100 VAL A CA 1
ATOM 727 C C . VAL A 1 100 ? 1.940 -5.211 1.315 1.00 95.06 100 VAL A C 1
ATOM 729 O O . VAL A 1 100 ? 1.084 -5.166 0.434 1.00 95.06 100 VAL A O 1
ATOM 732 N N . TYR A 1 101 ? 1.703 -5.766 2.508 1.00 94.44 101 TYR A N 1
ATOM 733 C CA . TYR A 1 101 ? 0.420 -6.374 2.864 1.00 94.44 101 TYR A CA 1
ATOM 734 C C . TYR A 1 101 ? -0.749 -5.393 2.686 1.00 94.44 101 TYR A C 1
ATOM 736 O O . TYR A 1 101 ? -1.735 -5.720 2.024 1.00 94.44 101 TYR A O 1
ATOM 744 N N . TRP A 1 102 ? -0.650 -4.187 3.254 1.00 96.44 102 TRP A N 1
ATOM 745 C CA . TRP A 1 102 ? -1.753 -3.225 3.229 1.00 96.44 102 TRP A CA 1
ATOM 746 C C . TRP A 1 102 ? -1.975 -2.604 1.850 1.00 96.44 102 TRP A C 1
ATOM 748 O O . TRP A 1 102 ? -3.131 -2.446 1.457 1.00 96.44 102 TRP A O 1
ATOM 758 N N . TYR A 1 103 ? -0.910 -2.329 1.087 1.00 97.38 103 TYR A N 1
ATOM 759 C CA . TYR A 1 103 ? -1.050 -1.893 -0.303 1.00 97.38 103 TYR A CA 1
ATOM 760 C C . TYR A 1 103 ? -1.748 -2.960 -1.141 1.00 97.38 103 TYR A C 1
ATOM 762 O O . TYR A 1 103 ? -2.738 -2.660 -1.800 1.00 97.38 103 TYR A O 1
ATOM 770 N N . ARG A 1 104 ? -1.290 -4.217 -1.071 1.00 95.06 104 ARG A N 1
ATOM 771 C CA . ARG A 1 104 ? -1.901 -5.320 -1.824 1.00 95.06 104 ARG A CA 1
ATOM 772 C C . ARG A 1 104 ? -3.373 -5.499 -1.479 1.00 95.06 104 ARG A C 1
ATOM 774 O O . ARG A 1 104 ? -4.190 -5.616 -2.380 1.00 95.06 104 ARG A O 1
ATOM 781 N N . ARG A 1 105 ? -3.739 -5.401 -0.200 1.00 91.94 105 ARG A N 1
ATOM 782 C CA . ARG A 1 105 ? -5.150 -5.449 0.201 1.00 91.94 105 ARG A CA 1
A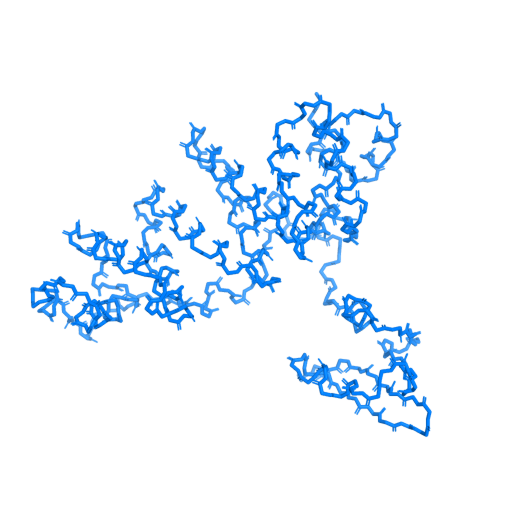TOM 783 C C . ARG A 1 105 ? -5.992 -4.290 -0.309 1.00 91.94 105 ARG A C 1
ATOM 785 O O . ARG A 1 105 ? -7.159 -4.504 -0.617 1.00 91.94 105 ARG A O 1
ATOM 792 N N . ALA A 1 106 ? -5.436 -3.084 -0.367 1.00 93.06 106 ALA A N 1
ATOM 793 C CA . ALA A 1 106 ? -6.138 -1.949 -0.950 1.00 93.06 106 ALA A CA 1
ATOM 794 C C . ALA A 1 106 ? -6.356 -2.160 -2.461 1.00 93.06 106 ALA A C 1
ATOM 796 O O . ALA A 1 106 ? -7.454 -1.912 -2.952 1.00 93.06 106 ALA A O 1
ATOM 797 N N . ILE A 1 107 ? -5.355 -2.702 -3.166 1.00 93.06 107 ILE A N 1
ATOM 798 C CA . ILE A 1 107 ? -5.433 -3.060 -4.592 1.00 93.06 107 ILE A CA 1
ATOM 799 C C . ILE A 1 107 ? -6.496 -4.143 -4.832 1.00 93.06 1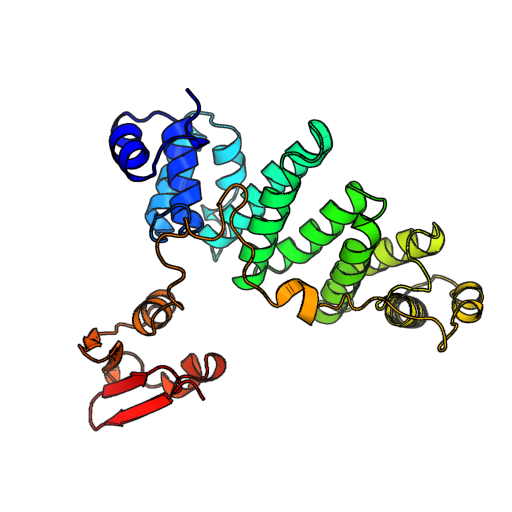07 ILE A C 1
ATOM 801 O O . ILE A 1 107 ? -7.332 -3.979 -5.717 1.00 93.06 107 ILE A O 1
ATOM 805 N N . ASP A 1 108 ? -6.521 -5.203 -4.016 1.00 90.00 108 ASP A N 1
ATOM 806 C CA . ASP A 1 108 ? -7.500 -6.300 -4.123 1.00 90.00 108 ASP A CA 1
ATOM 807 C C . ASP A 1 108 ? -8.954 -5.820 -3.939 1.00 90.00 108 ASP A C 1
ATOM 809 O O . ASP A 1 108 ? -9.890 -6.417 -4.472 1.00 90.00 108 ASP A O 1
ATOM 813 N N . GLU A 1 109 ? -9.154 -4.734 -3.187 1.00 84.62 109 GLU A N 1
ATOM 814 C CA . GLU A 1 109 ? -10.458 -4.094 -2.974 1.00 84.62 109 GLU A CA 1
ATOM 815 C C . GLU A 1 109 ? -10.693 -2.890 -3.924 1.00 84.62 109 GLU A C 1
ATOM 817 O O . GLU A 1 109 ? -11.703 -2.194 -3.799 1.00 84.62 109 GLU A O 1
ATOM 822 N N . GLY A 1 110 ? -9.803 -2.670 -4.903 1.00 84.38 110 GLY A N 1
ATOM 823 C CA . GLY A 1 110 ? -9.995 -1.758 -6.038 1.00 84.38 110 GLY A CA 1
ATOM 824 C C . GLY A 1 110 ? -9.296 -0.393 -5.970 1.00 84.38 110 GLY A C 1
ATOM 825 O O . GLY A 1 110 ? -9.540 0.442 -6.841 1.00 84.38 110 GLY A O 1
ATOM 826 N N . GLU A 1 111 ? -8.433 -0.126 -4.986 1.00 89.19 111 GLU A N 1
ATOM 827 C CA . GLU A 1 111 ? -7.689 1.143 -4.894 1.00 89.19 111 GLU A CA 1
ATOM 828 C C . GLU A 1 111 ? -6.487 1.147 -5.835 1.00 89.19 111 GLU A C 1
ATOM 830 O O . GLU A 1 111 ? -5.360 0.830 -5.458 1.00 89.19 111 GLU A O 1
ATOM 835 N N . LEU A 1 112 ? -6.714 1.547 -7.078 1.00 90.25 112 LEU A N 1
ATOM 836 C CA . LEU A 1 112 ? -5.649 1.627 -8.070 1.00 90.25 112 LEU A CA 1
ATOM 837 C C . LEU A 1 112 ? -4.481 2.564 -7.679 1.00 90.25 112 LEU A C 1
ATOM 839 O O . LEU A 1 112 ? -3.336 2.183 -7.919 1.00 90.25 112 LEU A O 1
ATOM 843 N N . PRO A 1 113 ? -4.683 3.720 -7.009 1.00 93.19 113 PRO A N 1
ATOM 844 C CA . PRO A 1 113 ? -3.566 4.537 -6.517 1.00 93.19 113 PRO A CA 1
ATOM 845 C C . PRO A 1 113 ? -2.596 3.791 -5.583 1.00 93.19 113 PRO A C 1
ATOM 847 O O . PRO A 1 113 ? -1.398 4.079 -5.578 1.00 93.19 113 PRO A O 1
ATOM 850 N N . ALA A 1 114 ? -3.079 2.790 -4.837 1.00 95.94 114 ALA A N 1
ATOM 851 C CA . ALA A 1 114 ? -2.241 1.958 -3.975 1.00 95.94 114 ALA A CA 1
ATOM 852 C C . ALA A 1 114 ? -1.227 1.116 -4.776 1.00 95.94 114 ALA A C 1
ATOM 854 O O . ALA A 1 114 ? -0.140 0.838 -4.271 1.00 95.94 114 ALA A O 1
ATOM 855 N N . LEU A 1 115 ? -1.538 0.752 -6.028 1.00 96.50 115 LEU A N 1
ATOM 856 C CA . LEU A 1 115 ? -0.618 0.048 -6.929 1.00 96.50 115 LEU A CA 1
ATOM 857 C C . LEU A 1 115 ? 0.592 0.918 -7.287 1.00 96.50 115 LEU A C 1
ATOM 859 O O . LEU A 1 115 ? 1.731 0.461 -7.183 1.00 96.50 115 LEU A O 1
ATOM 863 N N . TYR A 1 116 ? 0.352 2.177 -7.659 1.00 97.00 116 TYR A N 1
ATOM 864 C CA . TYR A 1 116 ? 1.425 3.120 -7.978 1.00 97.00 116 TYR A CA 1
ATOM 865 C C . TYR A 1 116 ? 2.304 3.407 -6.756 1.00 97.00 116 TYR A C 1
ATOM 867 O O . TYR A 1 116 ? 3.533 3.406 -6.847 1.00 97.00 116 TYR A O 1
ATOM 875 N N . ASP A 1 117 ? 1.690 3.610 -5.590 1.00 98.19 117 ASP A N 1
ATOM 876 C CA . ASP A 1 117 ? 2.431 3.871 -4.357 1.00 98.19 117 ASP A CA 1
ATOM 877 C C . ASP A 1 117 ? 3.249 2.659 -3.888 1.00 98.19 117 ASP A C 1
ATOM 879 O O . ASP A 1 117 ? 4.365 2.837 -3.392 1.00 98.19 117 ASP A O 1
ATOM 883 N N . LEU A 1 118 ? 2.756 1.435 -4.103 1.00 98.19 118 LEU A N 1
ATOM 884 C CA . LEU A 1 118 ? 3.518 0.208 -3.870 1.00 98.19 118 LEU A CA 1
ATOM 885 C C . LEU A 1 118 ? 4.721 0.101 -4.817 1.00 98.19 118 LEU A C 1
ATOM 887 O O . LEU A 1 118 ? 5.830 -0.192 -4.366 1.00 98.19 118 LEU A O 1
ATOM 891 N N . ALA A 1 119 ? 4.535 0.393 -6.107 1.00 98.25 119 ALA A N 1
ATOM 892 C CA . ALA A 1 119 ? 5.626 0.430 -7.081 1.00 98.25 119 ALA A CA 1
ATOM 893 C C . ALA A 1 119 ? 6.689 1.473 -6.688 1.00 98.25 119 ALA A C 1
ATOM 895 O O . ALA A 1 119 ? 7.888 1.179 -6.665 1.00 98.25 119 ALA A O 1
ATOM 896 N N . ARG A 1 120 ? 6.254 2.673 -6.273 1.00 98.12 120 ARG A N 1
ATOM 897 C CA . ARG A 1 120 ? 7.145 3.726 -5.766 1.00 98.12 120 ARG A CA 1
ATOM 898 C C . ARG A 1 120 ? 7.870 3.296 -4.496 1.00 98.12 120 ARG A C 1
ATOM 900 O O . ARG A 1 120 ? 9.043 3.622 -4.328 1.00 98.12 120 ARG A O 1
ATOM 907 N N . PHE A 1 121 ? 7.198 2.585 -3.597 1.00 97.56 121 PHE A N 1
ATOM 908 C CA . PHE A 1 121 ? 7.809 2.079 -2.375 1.00 97.56 121 PHE A CA 1
ATOM 909 C C . PHE A 1 121 ? 8.958 1.111 -2.677 1.00 97.56 121 PHE A C 1
ATOM 911 O O . PHE A 1 121 ? 10.068 1.322 -2.189 1.00 97.56 121 PHE A O 1
ATOM 918 N N . TYR A 1 122 ? 8.735 0.129 -3.551 1.00 97.56 122 TYR A N 1
ATOM 919 C CA . TYR A 1 122 ? 9.786 -0.777 -4.014 1.00 97.56 122 TYR A CA 1
ATOM 920 C C . TYR A 1 122 ? 10.936 -0.047 -4.716 1.00 97.56 122 TYR A C 1
ATOM 922 O O . TYR A 1 122 ? 12.105 -0.294 -4.422 1.00 97.56 122 TYR A O 1
ATOM 930 N N . TYR A 1 123 ? 10.618 0.926 -5.572 1.00 97.56 123 TYR A N 1
ATOM 931 C CA . TYR A 1 123 ? 11.621 1.770 -6.217 1.00 97.56 123 TYR A CA 1
ATOM 932 C C . TYR A 1 123 ? 12.516 2.501 -5.203 1.00 97.56 123 TYR A C 1
ATOM 934 O O . TYR A 1 123 ? 13.724 2.595 -5.404 1.00 97.56 123 TYR A O 1
ATOM 942 N N . MET A 1 124 ? 11.946 3.009 -4.105 1.00 95.69 124 MET A N 1
ATOM 943 C CA . MET A 1 124 ? 12.712 3.705 -3.064 1.00 95.69 124 MET A CA 1
ATOM 944 C C . MET A 1 124 ? 13.570 2.762 -2.212 1.00 95.69 124 MET A C 1
ATOM 946 O O . MET A 1 124 ? 14.621 3.188 -1.736 1.00 95.69 124 MET A O 1
ATOM 950 N N . LEU A 1 125 ? 13.148 1.507 -2.021 1.00 94.38 125 LEU A N 1
ATOM 951 C CA . LEU A 1 125 ? 13.955 0.482 -1.348 1.00 94.38 125 LEU A CA 1
ATOM 952 C C . LEU A 1 125 ? 15.185 0.094 -2.187 1.00 94.38 125 LEU A C 1
ATOM 954 O O . LEU A 1 125 ? 16.288 -0.027 -1.652 1.00 94.38 125 LEU A O 1
ATOM 958 N N . GLY A 1 126 ? 14.997 -0.033 -3.503 1.00 93.12 126 GLY A N 1
ATOM 959 C CA . GLY A 1 126 ? 16.050 -0.307 -4.477 1.00 93.12 126 GLY A CA 1
ATOM 960 C C . GLY A 1 126 ? 16.681 -1.701 -4.376 1.00 93.12 126 GLY A C 1
ATOM 961 O O . GLY A 1 126 ? 16.250 -2.570 -3.624 1.00 93.12 126 GLY A O 1
ATOM 962 N N . GLY A 1 127 ? 17.724 -1.940 -5.176 1.00 91.81 127 GLY A N 1
ATOM 963 C CA . GLY A 1 127 ? 18.382 -3.250 -5.244 1.00 91.81 127 GLY A CA 1
ATOM 964 C C . GLY A 1 127 ? 17.452 -4.311 -5.835 1.00 91.81 127 GLY A C 1
ATOM 965 O O . GLY A 1 127 ? 16.921 -4.109 -6.926 1.00 91.81 127 GLY A O 1
ATOM 966 N N . ASP A 1 128 ? 17.244 -5.409 -5.109 1.00 89.81 128 ASP A N 1
ATOM 967 C CA . ASP A 1 128 ? 16.358 -6.509 -5.523 1.00 89.81 128 ASP A CA 1
ATOM 968 C C . ASP A 1 128 ? 14.876 -6.082 -5.583 1.00 89.81 128 ASP A C 1
ATOM 970 O O . ASP A 1 128 ? 14.056 -6.746 -6.208 1.00 89.81 128 ASP A O 1
ATOM 974 N N . ASP A 1 129 ? 14.523 -4.936 -4.990 1.00 95.25 129 ASP A N 1
ATOM 975 C CA . ASP A 1 129 ? 13.171 -4.376 -5.051 1.00 95.25 129 ASP A CA 1
ATOM 976 C C . ASP A 1 129 ? 12.872 -3.628 -6.361 1.00 95.25 129 ASP A C 1
ATOM 978 O O . ASP A 1 129 ? 11.728 -3.271 -6.633 1.00 95.25 129 ASP A O 1
ATOM 982 N N . TYR A 1 130 ? 13.860 -3.413 -7.231 1.00 96.38 130 TYR A N 1
ATOM 983 C CA . TYR A 1 130 ? 13.607 -2.769 -8.522 1.00 96.38 130 TYR A CA 1
ATOM 984 C C . TYR A 1 130 ? 12.794 -3.638 -9.494 1.00 96.38 130 TYR A C 1
ATOM 986 O O . TYR A 1 130 ? 12.073 -3.086 -10.322 1.00 96.38 130 TYR A O 1
ATOM 994 N N . GLU A 1 131 ? 12.873 -4.964 -9.394 1.00 95.31 131 GLU A N 1
ATOM 995 C CA . GLU A 1 131 ? 12.113 -5.882 -10.249 1.00 95.31 131 GLU A CA 1
ATOM 996 C C . GLU A 1 131 ? 10.596 -5.774 -10.002 1.00 95.31 131 GLU A C 1
ATOM 998 O O . GLU A 1 131 ? 9.871 -5.419 -10.938 1.00 95.31 131 GLU A O 1
ATOM 1003 N N . PRO A 1 132 ? 10.084 -5.936 -8.759 1.00 95.94 132 PRO A N 1
ATOM 1004 C CA . PRO A 1 132 ? 8.669 -5.704 -8.491 1.00 95.94 132 PRO A CA 1
ATOM 1005 C C . PRO A 1 132 ? 8.258 -4.247 -8.744 1.00 95.94 132 PRO A C 1
ATOM 1007 O O . PRO A 1 132 ? 7.136 -4.012 -9.184 1.00 95.94 132 PRO A O 1
ATOM 1010 N N . ALA A 1 133 ? 9.138 -3.257 -8.542 1.00 98.00 133 ALA A N 1
ATOM 1011 C CA . ALA A 1 133 ? 8.824 -1.872 -8.901 1.00 98.00 133 ALA A CA 1
ATOM 1012 C C . ALA A 1 133 ? 8.542 -1.712 -10.406 1.00 98.00 133 ALA A C 1
ATOM 1014 O O . ALA A 1 133 ? 7.520 -1.138 -10.781 1.00 98.00 133 ALA A O 1
ATOM 1015 N N . ALA A 1 134 ? 9.423 -2.236 -11.265 1.00 97.62 134 ALA A N 1
ATOM 1016 C CA . ALA A 1 134 ? 9.275 -2.149 -12.717 1.00 97.62 134 ALA A CA 1
ATOM 1017 C C . ALA A 1 134 ? 8.022 -2.892 -13.195 1.00 97.62 134 ALA A C 1
ATOM 1019 O O . ALA A 1 134 ? 7.238 -2.344 -13.971 1.00 97.62 134 ALA A O 1
ATOM 1020 N N . LEU A 1 135 ? 7.795 -4.102 -12.675 1.00 96.69 135 LEU A N 1
ATOM 1021 C CA . LEU A 1 135 ? 6.601 -4.890 -12.967 1.00 96.69 135 LEU A CA 1
ATOM 1022 C C . LEU A 1 135 ? 5.313 -4.120 -12.637 1.00 96.69 135 LEU A C 1
ATOM 1024 O O . LEU A 1 135 ? 4.401 -4.060 -13.460 1.00 96.69 135 LEU A O 1
ATOM 1028 N N . LEU A 1 136 ? 5.235 -3.516 -11.448 1.00 97.50 136 LEU A N 1
ATOM 1029 C CA . LEU A 1 136 ? 4.026 -2.831 -10.992 1.00 97.50 136 LEU A CA 1
ATOM 1030 C C . LEU A 1 136 ? 3.816 -1.473 -11.676 1.00 97.50 136 LEU A C 1
ATOM 1032 O O . LEU A 1 136 ? 2.671 -1.134 -11.959 1.00 97.50 136 LEU A O 1
ATOM 1036 N N . PHE A 1 137 ? 4.872 -0.715 -12.003 1.00 97.88 137 PHE A N 1
ATOM 1037 C CA . PHE A 1 137 ? 4.728 0.498 -12.823 1.00 97.88 137 PHE A CA 1
ATOM 1038 C C . PHE A 1 137 ? 4.238 0.175 -14.235 1.00 97.88 137 PHE A C 1
ATOM 1040 O O . PHE A 1 137 ? 3.357 0.867 -14.743 1.00 97.88 137 PHE A O 1
ATOM 1047 N N . LYS A 1 138 ? 4.769 -0.892 -14.847 1.00 96.56 138 LYS A N 1
ATOM 1048 C CA . LYS A 1 138 ? 4.297 -1.387 -16.144 1.00 96.56 138 LYS A CA 1
ATOM 1049 C C . LYS A 1 138 ? 2.815 -1.759 -16.063 1.00 96.56 138 LYS A C 1
ATOM 1051 O O . LYS A 1 138 ? 2.024 -1.276 -16.865 1.00 96.56 138 LYS A O 1
ATOM 1056 N N . TYR A 1 139 ? 2.432 -2.554 -15.064 1.00 95.88 139 TYR A N 1
ATOM 1057 C CA . TYR A 1 139 ? 1.039 -2.958 -14.875 1.00 95.88 139 TYR A CA 1
ATOM 1058 C C . TYR A 1 139 ? 0.109 -1.762 -14.622 1.00 95.88 139 TYR A C 1
ATOM 1060 O O . TYR A 1 139 ? -0.976 -1.688 -15.188 1.00 95.88 139 TYR A O 1
ATOM 1068 N N . TYR A 1 140 ? 0.545 -0.783 -13.824 1.00 96.00 140 TYR A N 1
ATOM 1069 C CA . TYR A 1 140 ? -0.210 0.450 -13.599 1.00 96.00 140 TYR A CA 1
ATOM 1070 C C . TYR A 1 140 ? -0.470 1.204 -14.911 1.00 96.00 140 TYR A C 1
ATOM 1072 O O . TYR A 1 140 ? -1.599 1.629 -15.156 1.00 96.00 140 TYR A O 1
ATOM 1080 N N . TRP A 1 141 ? 0.541 1.305 -15.783 1.00 95.31 141 TRP A N 1
ATOM 1081 C CA . TRP A 1 141 ? 0.378 1.896 -17.111 1.00 95.31 141 TRP A CA 1
ATOM 1082 C C . TRP A 1 141 ? -0.579 1.100 -18.004 1.00 95.31 141 TRP A C 1
ATOM 1084 O O . TRP A 1 141 ? -1.400 1.692 -18.693 1.00 95.31 141 TRP A O 1
ATOM 1094 N N . GLU A 1 142 ? -0.529 -0.233 -17.988 1.00 92.38 142 GLU A N 1
ATOM 1095 C CA . GLU A 1 142 ? -1.460 -1.065 -18.769 1.00 92.38 142 GLU A CA 1
ATOM 1096 C C . GLU A 1 142 ? -2.929 -0.854 -18.357 1.00 92.38 142 GLU A C 1
ATOM 1098 O O . GLU A 1 142 ? -3.827 -0.995 -19.189 1.00 92.38 142 GLU A O 1
ATOM 1103 N N . VAL A 1 143 ? -3.177 -0.493 -17.093 1.00 92.38 143 VAL A N 1
ATOM 1104 C CA . VAL A 1 143 ? -4.523 -0.214 -16.571 1.00 92.38 143 VAL A CA 1
ATOM 1105 C C . VAL A 1 143 ? -4.975 1.225 -16.864 1.00 92.38 143 VAL A C 1
ATOM 1107 O O . VAL A 1 143 ? -6.099 1.418 -17.327 1.00 92.38 143 VAL A O 1
ATOM 1110 N N . GLU A 1 144 ? -4.133 2.234 -16.611 1.00 91.88 144 GLU A N 1
ATOM 1111 C CA . GLU A 1 144 ? -4.503 3.661 -16.734 1.00 91.88 144 GLU A CA 1
ATOM 1112 C C . GLU A 1 144 ? -4.206 4.282 -18.113 1.00 91.88 144 GLU A C 1
ATOM 1114 O O . GLU A 1 144 ? -4.796 5.304 -18.484 1.00 91.88 144 GLU A O 1
ATOM 1119 N N . GLY A 1 145 ? -3.295 3.686 -18.883 1.00 88.94 145 GLY A N 1
ATOM 1120 C CA . GLY A 1 145 ? -2.808 4.190 -20.167 1.00 88.94 145 GLY A CA 1
ATOM 1121 C C . GLY A 1 145 ? -2.168 5.577 -20.061 1.00 88.94 145 GLY A C 1
ATOM 1122 O O . GLY A 1 145 ? -1.570 5.928 -19.044 1.00 88.94 145 GLY A O 1
ATOM 1123 N N . GLU A 1 146 ? -2.376 6.407 -21.088 1.00 80.50 146 GLU A N 1
ATOM 1124 C CA . GLU A 1 146 ? -1.838 7.779 -21.231 1.00 80.50 146 GLU A CA 1
ATOM 1125 C C . GLU A 1 146 ? -2.182 8.749 -20.082 1.00 80.50 146 GLU A C 1
ATOM 1127 O O . GLU A 1 146 ? -1.701 9.875 -20.037 1.00 80.50 146 GLU A O 1
ATOM 1132 N N . ARG A 1 147 ? -3.028 8.356 -19.124 1.00 78.25 147 ARG A N 1
ATOM 1133 C CA . ARG A 1 147 ? -3.274 9.145 -17.905 1.00 78.25 147 ARG A CA 1
ATOM 1134 C C . ARG A 1 147 ? -2.187 8.968 -16.847 1.00 78.25 147 ARG A C 1
ATOM 1136 O O . ARG A 1 147 ? -2.209 9.673 -15.841 1.00 78.25 147 ARG A O 1
ATOM 1143 N N . SER A 1 148 ? -1.259 8.041 -17.064 1.00 83.50 148 SER A N 1
ATOM 1144 C CA . SER A 1 148 ? -0.245 7.625 -16.100 1.00 83.50 148 SER A CA 1
ATOM 1145 C C . SER A 1 148 ? 1.189 7.895 -16.563 1.00 83.50 148 SER A C 1
ATOM 1147 O O . SER A 1 148 ? 2.086 7.107 -16.274 1.00 83.50 148 SER A O 1
ATOM 1149 N N . ASP A 1 149 ? 1.434 9.027 -17.237 1.00 86.81 149 ASP A N 1
ATOM 1150 C CA . ASP A 1 149 ? 2.764 9.417 -17.758 1.00 86.81 149 ASP A CA 1
ATOM 1151 C C . ASP A 1 149 ? 3.870 9.369 -16.693 1.00 86.81 149 ASP A C 1
ATOM 1153 O O . ASP A 1 149 ? 5.026 9.062 -16.991 1.00 86.81 149 ASP A O 1
ATOM 1157 N N . ASP A 1 150 ? 3.511 9.583 -15.425 1.00 91.88 150 ASP A N 1
ATOM 1158 C CA . ASP A 1 150 ? 4.420 9.428 -14.292 1.00 91.88 150 ASP A CA 1
ATOM 1159 C C . ASP A 1 150 ? 5.010 8.006 -14.202 1.00 91.88 150 ASP A C 1
ATOM 1161 O O . ASP A 1 150 ? 6.205 7.854 -13.942 1.00 91.88 150 ASP A O 1
ATOM 1165 N N . ALA A 1 151 ? 4.220 6.958 -14.468 1.00 95.00 151 ALA A N 1
ATOM 1166 C CA . ALA A 1 151 ? 4.682 5.570 -14.459 1.00 95.00 151 ALA A CA 1
ATOM 1167 C C . ALA A 1 151 ? 5.676 5.288 -15.599 1.00 95.00 151 ALA A C 1
ATOM 1169 O O . ALA A 1 151 ? 6.719 4.676 -15.353 1.00 95.00 151 ALA A O 1
ATOM 1170 N N . LEU A 1 152 ? 5.432 5.803 -16.814 1.00 94.38 152 LEU A N 1
ATOM 1171 C CA . LEU A 1 152 ? 6.423 5.740 -17.901 1.00 94.38 152 LEU A CA 1
ATOM 1172 C C . LEU A 1 152 ? 7.693 6.511 -17.561 1.00 94.38 152 LEU A C 1
ATOM 1174 O O . LEU A 1 152 ? 8.793 6.054 -17.878 1.00 94.38 152 LEU A O 1
ATOM 1178 N N . GLY A 1 153 ? 7.567 7.666 -16.906 1.00 95.56 153 GLY A N 1
ATOM 1179 C CA . GLY A 1 153 ? 8.706 8.444 -16.432 1.00 95.56 153 GLY A CA 1
ATOM 1180 C C . GLY A 1 153 ? 9.565 7.656 -15.439 1.00 95.56 153 GLY A C 1
ATOM 1181 O O . GLY A 1 153 ? 10.796 7.658 -15.544 1.00 95.56 153 GLY A O 1
ATOM 1182 N N . MET A 1 154 ? 8.931 6.924 -14.516 1.00 97.62 154 MET A N 1
ATOM 1183 C CA . MET A 1 154 ? 9.626 6.037 -13.577 1.00 97.62 154 MET A CA 1
ATOM 1184 C C . MET A 1 154 ? 10.321 4.881 -14.301 1.00 97.62 154 MET A C 1
ATOM 1186 O O . MET A 1 154 ? 11.514 4.671 -14.082 1.00 97.62 154 MET A O 1
ATOM 1190 N N . LEU A 1 155 ? 9.633 4.193 -15.218 1.00 97.12 155 LEU A N 1
ATOM 1191 C CA . LEU A 1 155 ? 10.218 3.110 -16.020 1.00 97.12 155 LEU A CA 1
ATOM 1192 C C . LEU A 1 155 ? 11.401 3.593 -16.866 1.00 97.12 155 LEU A C 1
ATOM 1194 O O . LEU A 1 155 ? 12.463 2.971 -16.845 1.00 97.12 155 LEU A O 1
ATOM 1198 N N . SER A 1 156 ? 11.257 4.738 -17.539 1.00 96.69 156 SER A N 1
ATOM 1199 C CA . SER A 1 156 ? 12.324 5.368 -18.328 1.00 96.69 156 SER A CA 1
ATOM 1200 C C . SER A 1 156 ? 13.548 5.636 -17.465 1.00 96.69 156 SER A C 1
ATOM 1202 O O . SER A 1 156 ? 14.667 5.268 -17.819 1.00 96.69 156 SER A O 1
ATOM 1204 N N . ARG A 1 157 ? 13.337 6.222 -16.280 1.00 96.69 157 ARG A N 1
ATOM 1205 C CA . ARG A 1 157 ? 14.410 6.495 -15.325 1.00 96.69 157 ARG A CA 1
ATOM 1206 C C . ARG A 1 157 ? 15.085 5.208 -14.862 1.00 96.69 157 ARG A C 1
ATOM 1208 O O . ARG A 1 157 ? 16.313 5.160 -14.827 1.00 96.69 157 ARG A O 1
ATOM 1215 N N . MET A 1 158 ? 14.320 4.181 -14.506 1.00 97.50 158 MET A N 1
ATOM 1216 C CA . MET A 1 158 ? 14.870 2.902 -14.052 1.00 97.50 158 MET A CA 1
ATOM 1217 C C . MET A 1 158 ? 15.692 2.214 -15.147 1.00 97.50 158 MET A C 1
ATOM 1219 O O . MET A 1 158 ? 16.795 1.738 -14.867 1.00 97.50 158 MET A O 1
ATOM 1223 N N . LEU A 1 159 ? 15.199 2.212 -16.388 1.00 95.56 159 LEU A N 1
ATOM 1224 C CA . LEU A 1 159 ? 15.899 1.627 -17.529 1.00 95.56 159 LEU A CA 1
ATOM 1225 C C . LEU A 1 159 ? 17.189 2.395 -17.848 1.00 95.56 159 LEU A C 1
ATOM 1227 O O . LEU A 1 159 ? 18.255 1.789 -17.915 1.00 95.56 159 LEU A O 1
ATOM 1231 N N . SER A 1 160 ? 17.131 3.731 -17.930 1.00 95.12 160 SER A N 1
ATOM 1232 C CA . SER A 1 160 ? 18.305 4.573 -18.223 1.00 95.12 160 SER A CA 1
ATOM 1233 C C . SER A 1 160 ? 19.405 4.503 -17.165 1.00 95.12 160 SER A C 1
ATOM 1235 O O . SER A 1 160 ? 20.572 4.744 -17.464 1.00 95.12 160 SER A O 1
ATOM 1237 N N . ASN A 1 161 ? 19.059 4.181 -15.918 1.00 94.94 161 ASN A N 1
ATOM 1238 C CA . ASN A 1 161 ? 20.047 3.966 -14.861 1.00 94.94 161 ASN A CA 1
ATOM 1239 C C . ASN A 1 161 ? 20.551 2.509 -14.796 1.00 94.94 161 ASN A C 1
ATOM 1241 O O . ASN A 1 161 ? 21.346 2.175 -13.915 1.00 94.94 161 ASN A O 1
ATOM 1245 N N . GLY A 1 162 ? 20.099 1.632 -15.701 1.00 93.69 162 GLY A N 1
ATOM 1246 C CA . GLY A 1 162 ? 20.471 0.217 -15.732 1.00 93.69 162 GLY A CA 1
ATOM 1247 C C . GLY A 1 162 ? 19.958 -0.571 -14.525 1.00 93.69 162 GLY A C 1
ATOM 1248 O O . GLY A 1 162 ? 20.572 -1.565 -14.120 1.00 93.69 162 GLY A O 1
ATOM 1249 N N . TRP A 1 163 ? 18.879 -0.106 -13.890 1.00 95.88 163 TRP A N 1
ATOM 1250 C CA . TRP A 1 163 ? 18.269 -0.782 -12.744 1.00 95.88 163 TRP A CA 1
ATOM 1251 C C . TRP A 1 163 ? 17.369 -1.930 -13.181 1.00 95.88 163 TRP A C 1
ATOM 1253 O O . TRP A 1 163 ? 17.341 -2.936 -12.484 1.00 95.88 163 TRP A O 1
ATOM 1263 N N . ILE A 1 164 ? 16.740 -1.823 -14.356 1.00 94.06 164 ILE A N 1
ATOM 1264 C CA . ILE A 1 164 ? 16.013 -2.931 -14.985 1.00 94.06 164 ILE A CA 1
ATOM 1265 C C . ILE A 1 164 ? 17.011 -3.860 -15.678 1.00 94.06 164 ILE A C 1
ATOM 1267 O O . ILE A 1 164 ? 17.814 -3.408 -16.496 1.00 94.06 164 ILE A O 1
ATOM 1271 N N . LYS A 1 165 ? 17.004 -5.147 -15.318 1.00 91.44 165 LYS A N 1
ATOM 1272 C CA . LYS A 1 165 ? 17.945 -6.146 -15.847 1.00 91.44 165 LYS A CA 1
ATOM 1273 C C . LYS A 1 165 ? 17.339 -6.884 -17.033 1.00 91.44 165 LYS A C 1
ATOM 1275 O O . LYS A 1 165 ? 16.172 -7.239 -16.986 1.00 91.44 165 LYS A O 1
ATOM 1280 N N . SER A 1 166 ? 18.146 -7.169 -18.056 1.00 89.12 166 SER A N 1
ATOM 1281 C CA . SER A 1 166 ? 17.707 -7.883 -19.267 1.00 89.12 166 SER A CA 1
ATOM 1282 C C . SER A 1 166 ? 17.220 -9.311 -19.015 1.00 89.12 166 SER A C 1
ATOM 1284 O O . SER A 1 166 ? 16.471 -9.847 -19.821 1.00 89.12 166 SER A O 1
ATOM 1286 N N . GLY A 1 167 ? 17.602 -9.917 -17.887 1.00 87.50 167 GLY A N 1
ATOM 1287 C CA . GLY A 1 167 ? 17.087 -11.221 -17.459 1.00 87.50 167 GLY A CA 1
ATOM 1288 C C . GLY A 1 167 ? 15.702 -11.179 -16.808 1.00 87.50 167 GLY A C 1
ATOM 1289 O O . GLY A 1 167 ? 15.176 -12.238 -16.484 1.00 87.50 167 GLY A O 1
ATOM 1290 N N . TRP A 1 168 ? 15.122 -9.995 -16.589 1.00 90.31 168 TRP A N 1
ATOM 1291 C CA . TRP A 1 168 ? 13.805 -9.880 -15.969 1.00 90.31 168 TRP A CA 1
ATOM 1292 C C . TRP A 1 168 ? 12.679 -10.114 -16.957 1.00 90.31 168 TRP A C 1
ATOM 1294 O O . TRP A 1 168 ? 12.723 -9.589 -18.070 1.00 90.31 168 TRP A O 1
ATOM 1304 N N . ASN A 1 169 ? 11.633 -10.830 -16.534 1.00 88.69 169 ASN A N 1
ATOM 1305 C 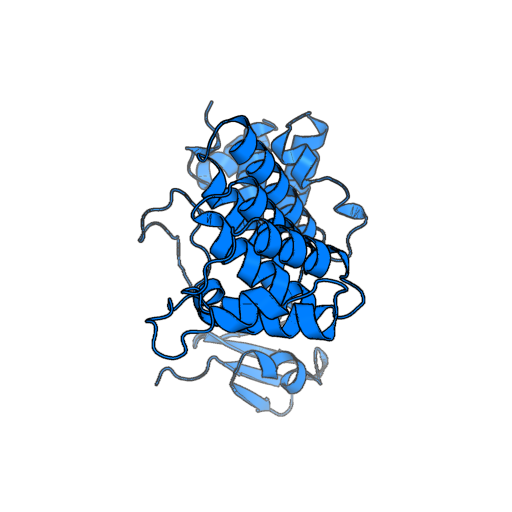CA . ASN A 1 169 ? 10.474 -11.125 -17.380 1.00 88.69 169 ASN A CA 1
ATOM 1306 C C . ASN A 1 169 ? 9.863 -9.847 -17.975 1.00 88.69 169 ASN A C 1
ATOM 1308 O O . ASN A 1 169 ? 9.541 -9.775 -19.159 1.00 88.69 169 ASN A O 1
ATOM 1312 N N . CYS A 1 170 ? 9.796 -8.785 -17.167 1.00 90.56 170 CYS A N 1
ATOM 1313 C CA . CYS A 1 170 ? 9.239 -7.506 -17.584 1.00 90.56 170 CYS A CA 1
ATOM 1314 C C . CYS A 1 170 ? 10.159 -6.674 -18.496 1.00 90.56 170 CYS A C 1
ATOM 1316 O O . CYS A 1 170 ? 9.718 -5.632 -18.974 1.00 90.56 170 CYS A O 1
ATOM 1318 N N . TYR A 1 171 ? 11.424 -7.055 -18.722 1.00 91.88 171 TYR A N 1
ATOM 1319 C CA . TYR A 1 171 ? 12.393 -6.206 -19.429 1.00 91.88 171 TYR A CA 1
ATOM 1320 C C . TYR A 1 171 ? 11.961 -5.894 -20.862 1.00 91.88 171 TYR A C 1
ATOM 1322 O O . TYR A 1 171 ? 11.848 -4.724 -21.227 1.00 91.88 171 TYR A O 1
ATOM 1330 N N . CYS A 1 172 ? 11.682 -6.932 -21.655 1.00 89.81 172 CYS A N 1
ATOM 1331 C CA . CYS A 1 172 ? 11.292 -6.789 -23.058 1.00 89.81 172 CYS A CA 1
ATOM 1332 C C . CYS A 1 172 ? 10.029 -5.934 -23.194 1.00 89.81 172 CYS A C 1
ATOM 1334 O O . CYS A 1 172 ? 9.970 -5.031 -24.029 1.00 89.81 172 CYS A O 1
ATOM 1336 N N . ASP A 1 173 ? 9.051 -6.184 -22.324 1.00 91.56 173 ASP A N 1
ATOM 1337 C CA . ASP A 1 173 ? 7.794 -5.450 -22.311 1.00 91.56 173 ASP A CA 1
ATOM 1338 C C . ASP A 1 173 ? 7.995 -3.978 -21.944 1.00 91.56 173 ASP A C 1
ATOM 1340 O O . ASP A 1 173 ? 7.388 -3.106 -22.559 1.00 91.56 173 ASP A O 1
ATOM 1344 N N . VAL A 1 174 ? 8.864 -3.676 -20.974 1.00 94.69 174 VAL A N 1
ATOM 1345 C CA . VAL A 1 174 ? 9.188 -2.292 -20.606 1.00 94.69 174 VAL A CA 1
ATOM 1346 C C . VAL A 1 174 ? 9.903 -1.576 -21.752 1.00 94.69 174 VAL A C 1
ATOM 1348 O O . VAL A 1 174 ? 9.547 -0.444 -22.065 1.00 94.69 174 VAL A O 1
ATOM 1351 N N . VAL A 1 175 ? 10.876 -2.212 -22.412 1.00 94.50 175 VAL A N 1
ATOM 1352 C CA . VAL A 1 175 ? 11.574 -1.616 -23.567 1.00 94.50 175 VAL A CA 1
ATOM 1353 C C . VAL A 1 175 ? 10.593 -1.329 -24.706 1.00 94.50 175 VAL A C 1
ATOM 1355 O O . VAL A 1 175 ? 10.603 -0.226 -25.255 1.00 94.50 175 VAL A O 1
ATOM 1358 N N . ALA A 1 176 ? 9.717 -2.284 -25.030 1.00 93.38 176 ALA A N 1
ATOM 1359 C CA . ALA A 1 176 ? 8.691 -2.114 -26.055 1.00 93.38 176 ALA A CA 1
ATOM 1360 C C . ALA A 1 176 ? 7.720 -0.977 -25.706 1.00 93.38 176 ALA A C 1
ATOM 1362 O O . ALA A 1 176 ? 7.439 -0.124 -26.548 1.00 93.38 176 ALA A O 1
ATOM 1363 N N . LEU A 1 177 ? 7.272 -0.925 -24.450 1.00 93.88 177 LEU A N 1
ATOM 1364 C CA . LEU A 1 177 ? 6.378 0.114 -23.961 1.00 93.88 177 LEU A CA 1
ATOM 1365 C C . LEU A 1 177 ? 7.008 1.509 -24.072 1.00 93.88 177 LEU A C 1
ATOM 1367 O O . LEU A 1 177 ? 6.386 2.435 -24.585 1.00 93.88 177 LEU A O 1
ATOM 1371 N N . LEU A 1 178 ? 8.256 1.661 -23.626 1.00 94.94 178 LEU A N 1
ATOM 1372 C CA . LEU A 1 178 ? 8.964 2.940 -23.673 1.00 94.94 178 LEU A CA 1
ATOM 1373 C C . LEU A 1 178 ? 9.261 3.383 -25.108 1.00 94.94 178 LEU A C 1
ATOM 1375 O O . LEU A 1 178 ? 9.148 4.563 -25.406 1.00 94.94 178 LEU A O 1
ATOM 1379 N N . LYS A 1 179 ? 9.569 2.450 -26.013 1.00 94.44 179 LYS A N 1
ATOM 1380 C CA . LYS A 1 179 ? 9.752 2.750 -27.440 1.00 94.44 179 LYS A CA 1
ATOM 1381 C C . LYS A 1 179 ? 8.502 3.359 -28.074 1.00 94.44 179 LYS A C 1
ATOM 1383 O O . LYS A 1 179 ? 8.604 4.207 -28.958 1.00 94.44 179 LYS A O 1
ATOM 1388 N N . GLU A 1 180 ? 7.335 2.848 -27.698 1.00 94.06 180 GLU A N 1
ATOM 1389 C CA . GLU A 1 180 ? 6.067 3.231 -28.313 1.00 94.06 180 GLU A CA 1
ATOM 1390 C C . GLU A 1 180 ? 5.495 4.514 -27.701 1.00 94.06 180 GLU A C 1
ATOM 1392 O O . GLU A 1 180 ? 4.948 5.342 -28.430 1.00 94.06 180 GLU A O 1
ATOM 1397 N N . TYR A 1 181 ? 5.652 4.693 -26.385 1.00 93.50 181 TYR A N 1
ATOM 1398 C CA . TYR A 1 181 ? 4.940 5.725 -25.627 1.00 93.50 181 TYR A CA 1
ATOM 1399 C C . TYR A 1 181 ? 5.841 6.744 -24.913 1.00 93.50 181 TYR A C 1
ATOM 1401 O O . TYR A 1 181 ? 5.317 7.636 -24.249 1.00 93.50 181 TYR A O 1
ATOM 1409 N N . SER A 1 182 ? 7.171 6.657 -25.018 1.00 90.75 182 SER A N 1
ATOM 1410 C CA . SER A 1 182 ? 8.088 7.619 -24.391 1.00 90.75 182 SER A CA 1
ATOM 1411 C C . SER A 1 182 ? 9.092 8.224 -25.379 1.00 90.75 182 SER A C 1
ATOM 1413 O O . SER A 1 182 ? 9.296 7.731 -26.485 1.00 90.75 182 SER A O 1
ATOM 1415 N N . ASP A 1 183 ? 9.736 9.320 -24.965 1.00 89.62 183 ASP A N 1
ATOM 1416 C CA . ASP A 1 183 ? 10.788 9.997 -25.738 1.00 89.62 183 ASP A CA 1
ATOM 1417 C C . ASP A 1 183 ? 12.177 9.336 -25.582 1.00 89.62 183 ASP A C 1
ATOM 1419 O O . ASP A 1 183 ? 13.181 9.862 -26.074 1.00 89.62 183 ASP A O 1
ATOM 1423 N N . LEU A 1 184 ? 12.280 8.221 -24.848 1.00 91.44 184 LEU A N 1
ATOM 1424 C CA . LEU A 1 184 ? 13.553 7.545 -24.607 1.00 91.44 184 LEU A CA 1
ATOM 1425 C C . LEU A 1 184 ? 14.012 6.802 -25.870 1.00 91.44 184 LEU A C 1
ATOM 1427 O O . LEU A 1 184 ? 13.307 5.933 -26.373 1.00 91.44 184 LEU A O 1
ATOM 1431 N N . ASP A 1 185 ? 15.232 7.078 -26.339 1.00 91.44 185 ASP A N 1
ATOM 1432 C CA . ASP A 1 185 ? 15.861 6.250 -27.374 1.00 91.44 185 ASP A CA 1
ATOM 1433 C C . ASP A 1 185 ? 16.199 4.872 -26.793 1.00 91.44 185 ASP A C 1
ATOM 1435 O O . ASP A 1 185 ? 17.103 4.724 -25.966 1.00 91.44 185 ASP A O 1
ATOM 1439 N N . THR A 1 186 ? 15.438 3.863 -27.213 1.00 90.06 186 THR A N 1
ATOM 1440 C CA . THR A 1 186 ? 15.554 2.494 -26.715 1.00 90.06 186 THR A CA 1
ATOM 1441 C C . THR A 1 186 ? 16.522 1.622 -27.522 1.00 90.06 186 THR A C 1
ATOM 1443 O O . THR A 1 186 ? 16.757 0.475 -27.141 1.00 90.06 186 THR A O 1
ATOM 1446 N N . THR A 1 187 ? 17.136 2.152 -28.590 1.00 89.31 187 THR A N 1
ATOM 1447 C CA . THR A 1 187 ? 17.947 1.380 -29.554 1.00 89.31 187 THR A CA 1
ATOM 1448 C C . THR A 1 187 ? 19.058 0.563 -28.888 1.00 89.31 187 THR A C 1
ATOM 1450 O O . THR A 1 187 ? 19.311 -0.573 -29.280 1.00 89.31 187 THR A O 1
ATOM 1453 N N . GLU A 1 188 ? 19.721 1.117 -27.870 1.00 87.50 188 GLU A N 1
ATOM 1454 C CA . GLU A 1 188 ? 20.816 0.438 -27.164 1.00 87.50 188 GLU A CA 1
ATOM 1455 C C . GLU A 1 188 ? 20.324 -0.734 -26.297 1.00 87.50 188 GLU A C 1
ATOM 1457 O O . GLU A 1 188 ? 21.006 -1.749 -26.209 1.00 87.50 188 GLU A O 1
ATOM 1462 N N . TYR A 1 189 ? 19.120 -0.637 -25.725 1.00 87.06 189 TYR A N 1
ATOM 1463 C CA . TYR A 1 189 ? 18.525 -1.670 -24.864 1.00 87.06 189 TYR A CA 1
ATOM 1464 C C . TYR A 1 189 ? 17.922 -2.822 -25.680 1.00 87.06 189 TYR A C 1
ATOM 1466 O O . TYR A 1 189 ? 17.851 -3.954 -25.212 1.00 87.06 189 TYR A O 1
ATOM 1474 N N . GLU A 1 190 ? 17.527 -2.561 -26.930 1.00 82.19 190 GLU A N 1
ATOM 1475 C CA . GLU A 1 190 ? 17.062 -3.597 -27.860 1.00 82.19 190 GLU A CA 1
ATOM 1476 C C . GLU A 1 190 ? 18.176 -4.574 -28.264 1.00 82.19 190 GLU A C 1
ATOM 1478 O O . GLU A 1 190 ? 17.901 -5.729 -28.584 1.00 82.19 190 GLU A O 1
ATOM 1483 N N . LEU A 1 191 ? 19.438 -4.134 -28.240 1.00 76.19 191 LEU A N 1
ATOM 1484 C CA . LEU A 1 191 ? 20.593 -4.984 -28.555 1.00 76.19 191 LEU A CA 1
ATOM 1485 C C . LEU A 1 191 ? 20.902 -6.000 -27.447 1.00 76.19 191 LEU A C 1
ATOM 1487 O O . LEU A 1 191 ? 21.531 -7.021 -27.724 1.00 76.19 191 LEU A O 1
ATOM 1491 N N . ASP A 1 192 ? 20.440 -5.730 -26.225 1.00 70.06 192 ASP A N 1
ATOM 1492 C CA . ASP A 1 192 ? 20.610 -6.590 -25.052 1.00 70.06 192 ASP A CA 1
ATOM 1493 C C . ASP A 1 192 ? 19.492 -7.646 -24.922 1.00 70.06 192 ASP A C 1
ATOM 1495 O O . ASP A 1 192 ? 19.496 -8.438 -23.973 1.00 70.06 192 ASP A O 1
ATOM 1499 N N . LEU A 1 193 ? 18.545 -7.686 -25.871 1.00 70.75 193 LEU A N 1
ATOM 1500 C CA . LEU A 1 193 ? 17.473 -8.682 -25.932 1.00 70.75 193 LEU A CA 1
ATOM 1501 C C . LEU A 1 193 ? 18.030 -10.049 -26.357 1.00 70.75 193 LEU A C 1
ATOM 1503 O O . LEU A 1 193 ? 18.004 -10.429 -27.528 1.00 70.75 193 LEU A O 1
ATOM 1507 N N . ASP A 1 194 ? 18.535 -10.809 -25.389 1.00 68.12 194 ASP A N 1
ATOM 1508 C CA . ASP A 1 194 ? 18.840 -12.225 -25.572 1.00 68.12 194 ASP A CA 1
ATOM 1509 C C . ASP A 1 194 ? 17.599 -13.075 -25.264 1.00 68.12 194 ASP A C 1
ATOM 1511 O O . ASP A 1 194 ? 17.382 -13.499 -24.131 1.00 68.12 194 ASP A O 1
ATOM 1515 N N . GLU A 1 195 ? 16.793 -13.368 -26.290 1.00 64.56 195 GLU A N 1
ATOM 1516 C CA . GLU A 1 195 ? 15.616 -14.251 -26.183 1.00 64.56 195 GLU A CA 1
ATOM 1517 C C . GLU A 1 195 ? 15.953 -15.679 -25.698 1.00 64.56 195 GLU A C 1
ATOM 1519 O O . GLU A 1 195 ? 15.052 -16.459 -25.388 1.00 64.56 195 GLU A O 1
ATOM 1524 N N . SER A 1 196 ? 17.239 -16.055 -25.650 1.00 67.38 196 SER A N 1
ATOM 1525 C CA . SER A 1 196 ? 17.696 -17.357 -25.156 1.00 67.38 196 SER A CA 1
ATOM 1526 C C . SER A 1 196 ? 18.111 -17.360 -23.681 1.00 67.38 196 SER A C 1
ATOM 1528 O O . SER A 1 196 ? 18.355 -18.437 -23.121 1.00 67.38 196 SER A O 1
ATOM 1530 N N . ALA A 1 197 ? 18.176 -16.188 -23.041 1.00 63.69 197 ALA A N 1
ATOM 1531 C CA . ALA A 1 197 ? 18.520 -16.069 -21.633 1.00 63.69 197 ALA A CA 1
ATOM 1532 C C . ALA A 1 197 ? 17.390 -16.619 -20.740 1.00 63.69 197 ALA A C 1
ATOM 1534 O O . ALA A 1 197 ? 16.209 -16.415 -21.026 1.00 63.69 197 ALA A O 1
ATOM 1535 N N . PRO A 1 198 ? 17.721 -17.325 -19.642 1.00 64.00 198 PRO A N 1
ATOM 1536 C CA . PRO A 1 198 ? 16.719 -17.725 -18.666 1.00 64.00 198 PRO A CA 1
ATOM 1537 C C . PRO A 1 198 ? 16.138 -16.472 -18.005 1.00 64.00 198 PRO A C 1
ATOM 1539 O O . PRO A 1 198 ? 16.859 -15.747 -17.319 1.00 64.00 198 PRO A O 1
ATOM 1542 N N . VAL A 1 199 ? 14.849 -16.237 -18.232 1.00 73.50 199 VAL A N 1
ATOM 1543 C CA . VAL A 1 199 ? 14.080 -15.175 -17.579 1.00 73.50 199 VAL A CA 1
ATOM 1544 C C . VAL A 1 199 ? 13.601 -15.631 -16.204 1.00 73.50 199 VAL A C 1
ATOM 1546 O O . VAL A 1 199 ? 13.372 -16.826 -15.994 1.00 73.50 199 VAL A O 1
ATOM 1549 N N . ASP A 1 200 ? 13.465 -14.702 -15.261 1.00 76.62 200 ASP A N 1
ATOM 1550 C CA . ASP A 1 200 ? 12.733 -14.988 -14.026 1.00 76.62 200 ASP A CA 1
ATOM 1551 C C . ASP A 1 200 ? 11.234 -15.236 -14.276 1.00 76.62 200 ASP A C 1
ATOM 1553 O O . ASP A 1 200 ? 10.662 -14.928 -15.328 1.00 76.62 200 ASP A O 1
ATOM 1557 N N . ASP A 1 201 ? 10.597 -15.854 -13.282 1.00 81.12 201 ASP A N 1
ATOM 1558 C CA . ASP A 1 201 ? 9.184 -16.238 -13.322 1.00 81.12 201 ASP A CA 1
ATOM 1559 C C . ASP A 1 201 ? 8.260 -15.143 -12.744 1.00 81.12 201 ASP A C 1
ATOM 1561 O O . ASP A 1 201 ? 7.066 -15.392 -12.543 1.00 81.12 201 ASP A O 1
ATOM 1565 N N . LEU A 1 202 ? 8.777 -13.945 -12.420 1.00 89.25 202 LEU A N 1
ATOM 1566 C CA . LEU A 1 202 ? 7.978 -12.913 -11.762 1.00 89.25 202 LEU A CA 1
ATOM 1567 C C . LEU A 1 202 ? 7.060 -12.202 -12.766 1.00 89.25 202 LEU A C 1
ATOM 1569 O O . LEU A 1 202 ? 7.479 -11.431 -13.623 1.00 89.25 202 LEU A O 1
ATOM 1573 N N . THR A 1 203 ? 5.762 -12.428 -12.609 1.00 91.38 203 THR A N 1
ATOM 1574 C CA . THR A 1 203 ? 4.686 -11.835 -13.409 1.00 91.38 203 THR A CA 1
ATOM 1575 C C . THR A 1 203 ? 3.662 -11.167 -12.496 1.00 91.38 203 THR A C 1
ATOM 1577 O O . THR A 1 203 ? 3.639 -11.415 -11.290 1.00 91.38 203 THR A O 1
ATOM 1580 N N . VAL A 1 204 ? 2.777 -10.334 -13.053 1.00 89.19 204 VAL A N 1
ATOM 1581 C CA . VAL A 1 204 ? 1.663 -9.743 -12.287 1.00 89.19 204 VAL A CA 1
ATOM 1582 C C . VAL A 1 204 ? 0.808 -10.852 -11.666 1.00 89.19 204 VAL A C 1
ATOM 1584 O O . VAL A 1 204 ? 0.530 -10.823 -10.468 1.00 89.19 204 VAL A O 1
ATOM 1587 N N . ASP A 1 205 ? 0.483 -11.882 -12.451 1.00 89.12 205 ASP A N 1
ATOM 1588 C CA . ASP A 1 205 ? -0.289 -13.035 -11.988 1.00 89.12 205 ASP A CA 1
ATOM 1589 C C . ASP A 1 205 ? 0.408 -13.760 -10.835 1.00 89.12 205 ASP A C 1
ATOM 1591 O O . ASP A 1 205 ? -0.227 -14.043 -9.822 1.00 89.12 205 ASP A O 1
ATOM 1595 N N . SER A 1 206 ? 1.712 -14.040 -10.943 1.00 90.50 206 SER A N 1
ATOM 1596 C CA . SER A 1 206 ? 2.449 -14.716 -9.869 1.00 90.50 206 SER A CA 1
ATOM 1597 C C . SER A 1 206 ? 2.622 -13.829 -8.633 1.00 90.50 206 SER A C 1
ATOM 1599 O O . SER A 1 206 ? 2.582 -14.338 -7.514 1.00 90.50 206 SER A O 1
ATOM 1601 N N . TYR A 1 207 ? 2.774 -12.513 -8.811 1.00 90.50 207 TYR A N 1
ATOM 1602 C CA . TYR A 1 207 ? 2.899 -11.544 -7.722 1.00 90.50 207 TYR A CA 1
ATOM 1603 C C . TYR A 1 207 ? 1.604 -11.450 -6.897 1.00 90.50 207 TYR A C 1
ATOM 1605 O O . TYR A 1 207 ? 1.649 -11.411 -5.663 1.00 90.50 207 TYR A O 1
ATOM 1613 N N . PHE A 1 208 ? 0.445 -11.480 -7.563 1.00 87.56 208 PHE A N 1
ATOM 1614 C CA . PHE A 1 208 ? -0.876 -11.431 -6.927 1.00 87.56 208 PHE A CA 1
ATOM 1615 C C . PHE A 1 208 ? -1.517 -12.814 -6.685 1.00 87.56 208 PHE A C 1
ATOM 1617 O O . PHE A 1 208 ? -2.625 -12.883 -6.159 1.00 87.56 208 PHE A O 1
ATOM 1624 N N . ALA A 1 209 ? -0.833 -13.924 -6.992 1.00 83.00 209 ALA A N 1
ATOM 1625 C CA . ALA A 1 209 ? -1.411 -15.277 -6.976 1.00 83.00 209 ALA A CA 1
ATOM 1626 C C . ALA A 1 209 ? -1.945 -15.748 -5.610 1.00 83.00 209 ALA A C 1
ATOM 1628 O O . ALA A 1 209 ? -2.836 -16.601 -5.554 1.00 83.00 209 ALA A O 1
ATOM 1629 N N . SER A 1 210 ? -1.380 -15.253 -4.509 1.00 73.69 210 SER A N 1
ATOM 1630 C CA . SER A 1 210 ? -1.773 -15.631 -3.149 1.00 73.69 210 SER A CA 1
ATOM 1631 C C . SER A 1 210 ? -2.165 -14.418 -2.326 1.00 73.69 210 SER A C 1
ATOM 1633 O O . SER A 1 210 ? -1.446 -13.417 -2.356 1.00 73.69 210 SER A O 1
ATOM 1635 N N . ASP A 1 211 ? -3.220 -14.549 -1.517 1.00 71.19 211 ASP A N 1
ATOM 1636 C CA . ASP A 1 211 ? -3.575 -13.552 -0.505 1.00 71.19 211 ASP A CA 1
ATOM 1637 C C . ASP A 1 211 ? -2.331 -13.209 0.334 1.00 71.19 211 ASP A C 1
ATOM 1639 O O . ASP A 1 211 ? -1.642 -14.124 0.804 1.00 71.19 211 ASP A O 1
ATOM 1643 N N . PRO A 1 212 ? -2.008 -11.918 0.522 1.00 75.00 212 PRO A N 1
ATOM 1644 C CA . PRO A 1 212 ? -0.856 -11.543 1.323 1.00 75.00 212 PRO A CA 1
ATOM 1645 C C . PRO A 1 212 ? -1.079 -12.005 2.771 1.00 75.00 212 PRO A C 1
ATOM 1647 O O . PRO A 1 212 ? -2.114 -11.725 3.380 1.00 75.00 212 PRO A O 1
ATOM 1650 N N . GLU A 1 213 ? -0.119 -12.737 3.337 1.00 80.56 213 GLU A N 1
ATOM 1651 C CA . GLU A 1 213 ? -0.179 -13.138 4.743 1.00 80.56 213 GLU A CA 1
ATOM 1652 C C . GLU A 1 213 ? 0.055 -11.924 5.647 1.00 80.56 213 GLU A C 1
ATOM 1654 O O . GLU A 1 213 ? 0.907 -11.081 5.366 1.00 80.56 213 GLU A O 1
ATOM 1659 N N . TYR A 1 214 ? -0.689 -11.829 6.754 1.00 85.75 214 TYR A N 1
ATOM 1660 C CA . TYR A 1 214 ? -0.453 -10.757 7.718 1.00 85.75 214 TYR A CA 1
ATOM 1661 C C . TYR A 1 214 ? 0.921 -10.950 8.384 1.00 85.75 214 TYR A C 1
ATOM 1663 O O . TYR A 1 214 ? 1.152 -12.021 8.969 1.00 85.75 214 TYR A O 1
ATOM 1671 N N . PRO A 1 215 ? 1.823 -9.953 8.347 1.00 85.88 215 PRO A N 1
ATOM 1672 C CA . PRO A 1 215 ? 3.184 -10.128 8.842 1.00 85.88 215 PRO A CA 1
ATOM 1673 C C . PRO A 1 215 ? 3.231 -10.499 10.327 1.00 85.88 215 PRO A C 1
ATOM 1675 O O . PRO A 1 215 ? 2.428 -10.040 11.142 1.00 85.88 215 PRO A O 1
ATOM 1678 N N . GLY A 1 216 ? 4.181 -11.365 10.685 1.00 72.12 216 GLY A N 1
ATOM 1679 C CA . GLY A 1 216 ? 4.350 -11.853 12.056 1.00 72.12 216 GLY A CA 1
ATOM 1680 C C . GLY A 1 216 ? 3.372 -12.957 12.482 1.00 72.12 216 GLY A C 1
ATOM 1681 O O . GLY A 1 216 ? 3.400 -13.366 13.644 1.00 72.12 216 GLY A O 1
ATOM 1682 N N . THR A 1 217 ? 2.536 -13.474 11.573 1.00 65.31 217 THR A N 1
ATOM 1683 C CA . THR A 1 217 ? 1.727 -14.677 11.829 1.00 65.31 217 THR A CA 1
ATOM 1684 C C . THR A 1 217 ? 2.469 -15.943 11.408 1.00 65.31 217 THR A C 1
ATOM 1686 O O . THR A 1 217 ? 3.069 -16.003 10.343 1.00 65.31 217 THR A O 1
ATOM 1689 N N . VAL A 1 218 ? 2.461 -16.975 12.258 1.00 47.00 218 VAL A N 1
ATOM 1690 C CA . VAL A 1 218 ? 2.967 -18.303 11.877 1.00 47.00 218 VAL A CA 1
ATOM 1691 C C . VAL A 1 218 ? 1.886 -18.984 11.038 1.00 47.00 218 VAL A C 1
ATOM 1693 O O . VAL A 1 218 ? 0.719 -18.949 11.435 1.00 47.00 218 VAL A O 1
ATOM 1696 N N . ALA A 1 219 ? 2.255 -19.621 9.923 1.00 39.44 219 ALA A N 1
ATOM 1697 C CA . ALA A 1 219 ? 1.358 -20.413 9.077 1.00 39.44 219 ALA A CA 1
ATOM 1698 C C . ALA A 1 219 ? 0.616 -21.483 9.911 1.00 39.44 219 ALA A C 1
ATOM 1700 O O . ALA A 1 219 ? 1.123 -22.573 10.164 1.00 39.44 219 ALA A O 1
ATOM 1701 N N . GLY A 1 220 ? -0.568 -21.138 10.423 1.00 37.56 220 GLY A N 1
ATOM 1702 C CA . GLY A 1 220 ? -1.333 -21.956 11.370 1.00 37.56 220 GLY A CA 1
ATOM 1703 C C . GLY A 1 220 ? -2.093 -21.168 12.440 1.00 37.56 220 GLY A C 1
ATOM 1704 O O . GLY A 1 220 ? -3.067 -21.689 12.974 1.00 37.56 220 GLY A O 1
ATOM 1705 N N . ASP A 1 221 ? -1.706 -19.916 12.714 1.00 36.25 221 ASP A N 1
ATOM 1706 C CA . ASP A 1 221 ? -2.370 -19.041 13.700 1.00 36.25 221 ASP A CA 1
ATOM 1707 C C . ASP A 1 221 ? -3.387 -18.078 13.059 1.00 36.25 221 ASP A C 1
ATOM 1709 O O . ASP A 1 221 ? -3.999 -17.231 13.717 1.00 36.25 221 ASP A O 1
ATOM 1713 N N . GLN A 1 222 ? -3.631 -18.240 11.753 1.00 40.38 222 GLN A N 1
ATOM 1714 C CA . GLN A 1 222 ? -4.834 -17.703 11.146 1.00 40.38 222 GLN A CA 1
ATOM 1715 C C . GLN A 1 222 ? -6.022 -18.423 11.772 1.00 40.38 222 GLN A C 1
ATOM 1717 O O . GLN A 1 222 ? -6.332 -19.573 11.446 1.00 40.38 222 GLN A O 1
ATOM 1722 N N . GLY A 1 223 ? -6.700 -17.720 12.679 1.00 39.62 223 GLY A N 1
ATOM 1723 C CA . GLY A 1 223 ? -8.085 -17.984 13.019 1.00 39.62 223 GLY A CA 1
ATOM 1724 C C . GLY A 1 223 ? -8.894 -18.009 11.730 1.00 39.62 223 GLY A C 1
ATOM 1725 O O . GLY A 1 223 ? -9.392 -16.984 11.296 1.00 39.62 223 GLY A O 1
ATOM 1726 N N . LEU A 1 224 ? -8.976 -19.200 11.137 1.00 34.94 224 LEU A N 1
ATOM 1727 C CA . LEU A 1 224 ? -9.727 -19.530 9.941 1.00 34.94 224 LEU A CA 1
ATOM 1728 C C . LEU A 1 224 ? -9.430 -18.588 8.762 1.00 34.94 224 LEU A C 1
ATOM 1730 O O . LEU A 1 224 ? -10.213 -17.688 8.473 1.00 34.94 224 LEU A O 1
ATOM 1734 N N . SER A 1 225 ? -8.420 -18.944 7.958 1.00 38.31 225 SER A N 1
ATOM 1735 C CA . SER A 1 225 ? -8.573 -18.883 6.497 1.00 38.31 225 SER A CA 1
ATOM 1736 C C . SER A 1 225 ? -9.787 -19.749 6.124 1.00 38.31 225 SER A C 1
ATOM 1738 O O . SER A 1 225 ? -9.704 -20.921 5.754 1.00 38.31 225 SER A O 1
ATOM 1740 N N . ARG A 1 226 ? -10.982 -19.215 6.364 1.00 40.47 226 ARG A N 1
ATOM 1741 C CA . ARG A 1 226 ? -12.175 -19.645 5.666 1.00 40.47 226 ARG A CA 1
ATOM 1742 C C . ARG A 1 226 ? -12.137 -18.842 4.388 1.00 40.47 226 ARG A C 1
ATOM 1744 O O . ARG A 1 226 ? -12.167 -17.618 4.437 1.00 40.47 226 ARG A O 1
ATOM 1751 N N . LYS A 1 227 ? -12.110 -19.543 3.253 1.00 48.19 227 LYS A N 1
ATOM 1752 C CA . LYS A 1 227 ? -12.698 -19.026 2.015 1.00 48.19 227 LYS A CA 1
ATOM 1753 C C . LYS A 1 227 ? -13.885 -18.142 2.400 1.00 48.19 227 LYS A C 1
ATOM 1755 O O . LYS A 1 227 ? -14.759 -18.655 3.111 1.00 48.19 227 LYS A O 1
ATOM 1760 N N . ARG A 1 228 ? -13.864 -16.855 2.015 1.00 58.56 228 ARG A N 1
ATOM 1761 C CA . ARG A 1 228 ? -14.960 -15.916 2.306 1.00 58.56 228 ARG A CA 1
ATOM 1762 C C . ARG A 1 228 ? -16.257 -16.645 1.976 1.00 58.56 228 ARG A C 1
ATOM 1764 O O . ARG A 1 228 ? -16.444 -17.096 0.843 1.00 58.56 228 ARG A O 1
ATOM 1771 N N . SER A 1 229 ? -17.085 -16.881 2.987 1.00 72.31 229 SER A N 1
ATOM 1772 C CA . SER A 1 229 ? -18.273 -17.703 2.792 1.00 72.31 229 SER A CA 1
ATOM 1773 C C . SER A 1 229 ? -19.204 -16.996 1.809 1.00 72.31 229 SER A C 1
ATOM 1775 O O . SER A 1 229 ? -19.229 -15.768 1.745 1.00 72.31 229 SER A O 1
ATOM 1777 N N . VAL A 1 230 ? -20.028 -17.750 1.075 1.00 78.94 230 VAL A N 1
ATOM 1778 C CA . VAL A 1 230 ? -21.043 -17.159 0.178 1.00 78.94 230 VAL A CA 1
ATOM 1779 C C . VAL A 1 230 ? -21.884 -16.097 0.902 1.00 78.94 230 VAL A C 1
ATOM 1781 O O . VAL A 1 230 ? -22.302 -15.122 0.289 1.00 78.94 230 VAL A O 1
ATOM 1784 N N . LEU A 1 231 ? -22.113 -16.261 2.210 1.00 83.94 231 LEU A N 1
ATOM 1785 C CA . LEU A 1 231 ? -22.841 -15.286 3.016 1.00 83.94 231 LEU A CA 1
ATOM 1786 C C . LEU A 1 231 ? -22.068 -13.969 3.156 1.00 83.94 231 LEU A C 1
ATOM 1788 O O . LEU A 1 231 ? -22.648 -12.914 2.938 1.00 83.94 231 LEU A O 1
ATOM 1792 N N . GLU A 1 232 ? -20.784 -14.029 3.506 1.00 75.19 232 GLU A N 1
ATOM 1793 C CA . GLU A 1 232 ? -19.938 -12.842 3.692 1.00 75.19 232 GLU A CA 1
ATOM 1794 C C . GLU A 1 232 ? -19.803 -12.046 2.395 1.00 75.19 232 GLU A C 1
ATOM 1796 O O . GLU A 1 232 ? -19.971 -10.832 2.405 1.00 75.19 232 GLU A O 1
ATOM 1801 N N . VAL A 1 233 ? -19.595 -12.725 1.262 1.00 78.69 233 VAL A N 1
ATOM 1802 C CA . VAL A 1 233 ? -19.500 -12.050 -0.042 1.00 78.69 233 VAL A CA 1
ATOM 1803 C C . VAL A 1 233 ? -20.814 -11.355 -0.403 1.00 78.69 233 VAL A C 1
ATOM 1805 O O . VAL A 1 233 ? -20.801 -10.197 -0.810 1.00 78.69 233 VAL A O 1
ATOM 1808 N N . LEU A 1 234 ? -21.961 -12.007 -0.189 1.00 81.81 234 LEU A N 1
ATOM 1809 C CA . LEU A 1 234 ? -23.266 -11.391 -0.449 1.00 81.81 234 LEU A CA 1
ATOM 1810 C C . LEU A 1 234 ? -23.535 -10.189 0.469 1.00 81.81 234 LEU A C 1
ATOM 1812 O O . LEU A 1 234 ? -24.022 -9.163 -0.004 1.00 81.81 234 LEU A O 1
ATOM 1816 N N . LEU A 1 235 ? -23.193 -10.282 1.757 1.00 82.31 235 LEU A N 1
ATOM 1817 C CA . LEU A 1 235 ? -23.395 -9.185 2.705 1.00 82.31 235 LEU A CA 1
ATOM 1818 C C . LEU A 1 235 ? -22.489 -7.982 2.403 1.00 82.31 235 LEU A C 1
ATOM 1820 O O . LEU A 1 235 ? -22.982 -6.857 2.438 1.00 82.31 235 LEU A O 1
ATOM 1824 N N . ASN A 1 236 ? -21.228 -8.202 2.018 1.00 76.56 236 ASN A N 1
ATOM 1825 C CA . ASN A 1 236 ? -20.311 -7.126 1.614 1.00 76.56 236 ASN A CA 1
ATOM 1826 C C . ASN A 1 236 ? -20.792 -6.389 0.356 1.00 76.56 236 ASN A C 1
ATOM 1828 O O . ASN A 1 236 ? -20.577 -5.192 0.213 1.00 76.56 236 ASN A O 1
ATOM 1832 N N . MET A 1 237 ? -21.510 -7.077 -0.535 1.00 76.00 237 MET A N 1
ATOM 1833 C CA . MET A 1 237 ? -22.160 -6.464 -1.701 1.00 76.00 237 MET A CA 1
ATOM 1834 C C . MET A 1 237 ? -23.469 -5.724 -1.360 1.00 76.00 237 MET A C 1
ATOM 1836 O O . MET A 1 237 ? -24.183 -5.279 -2.269 1.00 76.00 237 MET A O 1
ATOM 1840 N N . GLY A 1 238 ? -23.835 -5.647 -0.075 1.00 76.38 238 GLY A N 1
ATOM 1841 C CA . GLY A 1 238 ? -25.090 -5.070 0.402 1.00 76.38 238 GLY A CA 1
ATOM 1842 C C . GLY A 1 238 ? -26.322 -5.926 0.093 1.00 76.38 238 GLY A C 1
ATOM 1843 O O . GLY A 1 238 ? -27.438 -5.409 0.076 1.00 76.38 238 GLY A O 1
ATOM 1844 N N . ILE A 1 239 ? -26.150 -7.223 -0.192 1.00 85.00 239 ILE A N 1
ATOM 1845 C CA . ILE A 1 239 ? -27.233 -8.124 -0.603 1.00 85.00 239 ILE A CA 1
ATOM 1846 C C . ILE A 1 239 ? -27.753 -8.893 0.619 1.00 85.00 239 ILE A C 1
ATOM 1848 O O . ILE A 1 239 ? -27.032 -9.719 1.186 1.00 85.00 239 ILE A O 1
ATOM 1852 N N . PRO A 1 240 ? -29.027 -8.708 1.012 1.00 82.12 240 PRO A N 1
ATOM 1853 C CA . PRO A 1 240 ? -29.606 -9.449 2.123 1.00 82.12 240 PRO A CA 1
ATOM 1854 C C . PRO A 1 240 ? -29.688 -10.943 1.792 1.00 82.12 240 PRO A C 1
ATOM 1856 O O . PRO A 1 240 ? -30.426 -11.364 0.896 1.00 82.12 240 PRO A O 1
ATOM 1859 N N . ALA A 1 241 ? -28.957 -11.761 2.546 1.00 89.31 241 ALA A N 1
ATOM 1860 C CA . ALA A 1 241 ? -28.883 -13.199 2.335 1.00 89.31 241 ALA A CA 1
ATOM 1861 C C . ALA A 1 241 ? -29.083 -13.973 3.642 1.00 89.31 241 ALA A C 1
ATOM 1863 O O . ALA A 1 241 ? -28.735 -13.518 4.728 1.00 89.31 241 ALA A O 1
ATOM 1864 N N . THR A 1 242 ? -29.658 -15.172 3.547 1.00 87.69 242 THR A N 1
ATOM 1865 C CA . THR A 1 242 ? -29.807 -16.090 4.685 1.00 87.69 242 THR A CA 1
ATOM 1866 C C . THR A 1 242 ? -29.032 -17.372 4.424 1.00 87.69 242 THR A C 1
ATOM 1868 O O . THR A 1 242 ? -29.306 -18.080 3.450 1.00 87.69 242 THR A O 1
ATOM 1871 N N . GLN A 1 243 ? -28.083 -17.693 5.304 1.00 87.81 243 GLN A N 1
ATOM 1872 C CA . GLN A 1 243 ? -27.291 -18.915 5.206 1.00 87.81 243 GLN A CA 1
ATOM 1873 C C . GLN A 1 243 ? -28.095 -20.142 5.649 1.00 87.81 243 GLN A C 1
ATOM 1875 O O . GLN A 1 243 ? -28.835 -20.121 6.633 1.00 87.81 243 GLN A O 1
ATOM 1880 N N . ARG A 1 244 ? -27.948 -21.232 4.897 1.00 85.75 244 ARG A N 1
ATOM 1881 C CA . ARG A 1 244 ? -28.559 -22.535 5.166 1.00 85.75 244 ARG A CA 1
ATOM 1882 C C . ARG A 1 244 ? -27.545 -23.480 5.803 1.00 85.75 244 ARG A C 1
ATOM 1884 O O . ARG A 1 244 ? -26.341 -23.333 5.623 1.00 85.75 244 ARG A O 1
ATOM 1891 N N . ALA A 1 245 ? -28.045 -24.527 6.459 1.00 77.69 245 ALA A N 1
ATOM 1892 C CA . ALA A 1 245 ? -27.220 -25.538 7.131 1.00 77.69 245 ALA A CA 1
ATOM 1893 C C . ALA A 1 245 ? -26.208 -26.256 6.211 1.00 77.69 245 ALA A C 1
ATOM 1895 O O . ALA A 1 245 ? -25.214 -26.788 6.687 1.00 77.69 245 ALA A O 1
ATOM 1896 N N . ASN A 1 246 ? -26.443 -26.266 4.895 1.00 77.25 246 ASN A N 1
ATOM 1897 C CA . ASN A 1 246 ? -25.550 -26.858 3.895 1.00 77.25 246 ASN A CA 1
ATOM 1898 C C . ASN A 1 246 ? -24.529 -25.861 3.303 1.00 77.25 246 ASN A C 1
ATOM 1900 O O . ASN A 1 246 ? -23.932 -26.157 2.272 1.00 77.25 246 ASN A O 1
ATOM 1904 N N . GLY A 1 247 ? -24.390 -24.665 3.885 1.00 78.00 247 GLY A N 1
ATOM 1905 C CA . GLY A 1 247 ? -23.460 -23.621 3.440 1.00 78.00 247 GLY A CA 1
ATOM 1906 C C . GLY A 1 247 ? -23.942 -22.762 2.263 1.00 78.00 247 GLY A C 1
ATOM 1907 O O . GLY A 1 247 ? -23.320 -21.748 1.966 1.00 78.00 247 GLY A O 1
ATOM 1908 N N . SER A 1 248 ? -25.059 -23.112 1.613 1.00 88.56 248 SER A N 1
ATOM 1909 C CA . SER A 1 248 ? -25.663 -22.270 0.566 1.00 88.56 248 SER A CA 1
ATOM 1910 C C . SER A 1 248 ? -26.414 -21.073 1.152 1.00 88.56 248 SER A C 1
ATOM 1912 O O . SER A 1 248 ? -26.912 -21.136 2.277 1.00 88.56 248 SER A O 1
ATOM 1914 N N . CYS A 1 249 ? -26.541 -19.999 0.376 1.00 90.62 249 CYS A N 1
ATOM 1915 C CA . CYS A 1 249 ? -27.270 -18.797 0.772 1.00 90.62 249 CYS A CA 1
ATOM 1916 C C . CYS A 1 249 ? -28.535 -18.613 -0.062 1.00 90.62 249 CYS A C 1
ATOM 1918 O O . CYS A 1 249 ? -28.548 -18.889 -1.261 1.00 90.62 249 CYS A O 1
ATOM 1920 N N . ALA A 1 250 ? -29.607 -18.158 0.583 1.00 92.50 250 ALA A N 1
ATOM 1921 C CA . ALA A 1 250 ? -30.848 -17.779 -0.076 1.00 92.50 250 ALA A CA 1
ATOM 1922 C C . ALA A 1 250 ? -30.984 -16.255 -0.114 1.00 92.50 250 ALA A C 1
ATOM 1924 O O . ALA A 1 250 ? -30.899 -15.607 0.928 1.00 92.50 250 ALA A O 1
ATOM 1925 N N . VAL A 1 251 ? -31.251 -15.716 -1.301 1.00 90.94 251 VAL A N 1
ATOM 1926 C CA . VAL A 1 251 ? -31.531 -14.295 -1.545 1.00 90.94 251 VAL A CA 1
ATOM 1927 C C . VAL A 1 251 ? -32.927 -14.193 -2.144 1.00 90.94 251 VAL A C 1
ATOM 1929 O O . VAL A 1 251 ? -33.280 -14.965 -3.038 1.00 90.94 251 VAL A O 1
ATOM 1932 N N . ARG A 1 252 ? -33.766 -13.278 -1.654 1.00 90.88 252 ARG A N 1
ATOM 1933 C CA . ARG A 1 252 ? -35.112 -13.096 -2.220 1.00 90.88 252 ARG A CA 1
ATOM 1934 C C . ARG A 1 252 ? -34.994 -12.352 -3.548 1.00 90.88 252 ARG A C 1
ATOM 1936 O O . ARG A 1 252 ? -34.361 -11.307 -3.596 1.00 90.88 252 ARG A O 1
ATOM 1943 N N . ILE A 1 253 ? -35.661 -12.840 -4.598 1.00 90.19 253 ILE A N 1
ATOM 1944 C CA . ILE A 1 253 ? -35.587 -12.227 -5.943 1.00 90.19 253 ILE A CA 1
ATOM 1945 C C . ILE A 1 253 ? -36.032 -10.759 -5.907 1.00 90.19 253 ILE A C 1
ATOM 1947 O O . ILE A 1 253 ? -35.438 -9.914 -6.558 1.00 90.19 253 ILE A O 1
ATOM 1951 N N . LYS A 1 254 ? -37.031 -10.434 -5.080 1.00 89.88 254 LYS A N 1
ATOM 1952 C CA . LYS A 1 254 ? -37.499 -9.054 -4.889 1.00 89.88 254 LYS A CA 1
ATOM 1953 C C . LYS A 1 254 ? -36.452 -8.099 -4.293 1.00 89.88 254 LYS A C 1
ATOM 1955 O O . LYS A 1 254 ? -36.605 -6.898 -4.460 1.00 89.88 254 LYS A O 1
ATOM 1960 N N . ASP A 1 255 ? -35.458 -8.619 -3.570 1.00 84.19 255 ASP A N 1
ATOM 1961 C CA . ASP A 1 255 ? -34.438 -7.806 -2.897 1.00 84.19 255 ASP A CA 1
ATOM 1962 C C . ASP A 1 255 ? -33.216 -7.584 -3.812 1.00 84.19 255 ASP A C 1
ATOM 1964 O O . ASP A 1 255 ? -32.506 -6.601 -3.645 1.00 84.19 255 ASP A O 1
ATOM 1968 N N . CYS A 1 256 ? -32.969 -8.483 -4.775 1.00 84.94 256 CYS A N 1
ATOM 1969 C CA . CYS A 1 256 ? -31.895 -8.371 -5.769 1.00 84.94 256 CYS A CA 1
ATOM 1970 C C . CYS A 1 256 ? -32.247 -9.230 -7.004 1.00 84.94 256 CYS A C 1
ATOM 1972 O O . CYS A 1 256 ? -31.888 -10.410 -7.044 1.00 84.94 256 CYS A O 1
ATOM 1974 N N . PRO A 1 257 ? -33.017 -8.700 -7.974 1.00 89.81 257 PRO A N 1
ATOM 1975 C CA . PRO A 1 257 ? -33.480 -9.464 -9.137 1.00 89.81 257 PRO A CA 1
ATOM 1976 C C . PRO A 1 257 ? -32.356 -9.785 -10.133 1.00 89.81 257 PRO A C 1
ATOM 1978 O O . PRO A 1 257 ? -32.429 -10.799 -10.819 1.00 89.81 257 PRO A O 1
ATOM 1981 N N . ASP A 1 258 ? -31.306 -8.973 -10.151 1.00 90.00 258 ASP A N 1
ATOM 1982 C CA . ASP A 1 258 ? -30.092 -9.039 -10.974 1.00 90.00 258 ASP A CA 1
ATOM 1983 C C . ASP A 1 258 ? -28.955 -9.859 -10.332 1.00 90.00 258 ASP A C 1
ATOM 1985 O O . ASP A 1 258 ? -27.818 -9.855 -10.805 1.00 90.00 258 ASP A O 1
ATOM 1989 N N . LEU A 1 259 ? -29.245 -10.597 -9.252 1.00 88.31 259 LEU A N 1
ATOM 1990 C CA . LEU A 1 259 ? -28.244 -11.368 -8.512 1.00 88.31 259 LEU A CA 1
ATOM 1991 C C . LEU A 1 259 ? -27.339 -12.246 -9.399 1.00 88.31 259 LEU A C 1
ATOM 1993 O O . LEU A 1 259 ? -26.132 -12.228 -9.156 1.00 88.31 259 LEU A O 1
ATOM 1997 N N . PRO A 1 260 ? -27.847 -13.004 -10.398 1.00 89.31 260 PRO A N 1
ATOM 1998 C CA . PRO A 1 260 ? -26.993 -13.854 -11.229 1.00 89.31 260 PRO A CA 1
ATOM 1999 C C . PRO A 1 260 ? -25.891 -13.084 -11.969 1.00 89.31 260 PRO A C 1
ATOM 2001 O O . PRO A 1 260 ? -24.783 -13.599 -12.095 1.00 89.31 260 PRO A O 1
ATOM 2004 N N . GLU A 1 261 ? -26.173 -11.859 -12.421 1.00 86.62 261 GLU A N 1
ATOM 2005 C CA . GLU A 1 261 ? -25.203 -11.006 -13.117 1.00 86.62 261 GLU A CA 1
ATOM 2006 C C . GLU A 1 261 ? -24.157 -10.481 -12.132 1.00 86.62 261 GLU A C 1
ATOM 2008 O O . GLU A 1 261 ? -22.956 -10.630 -12.366 1.00 86.62 261 GLU A O 1
ATOM 2013 N N . ARG A 1 262 ? -24.609 -9.980 -10.974 1.00 81.00 262 ARG A N 1
ATOM 2014 C CA . ARG A 1 262 ? -23.742 -9.422 -9.925 1.00 81.00 262 ARG A CA 1
ATOM 2015 C C . ARG A 1 262 ? -22.755 -10.433 -9.355 1.00 81.00 262 ARG A C 1
ATOM 2017 O O . ARG A 1 262 ? -21.651 -10.053 -8.977 1.00 81.00 262 ARG A O 1
ATOM 2024 N N . VAL A 1 263 ? -23.141 -11.708 -9.267 1.00 81.00 263 VAL A N 1
ATOM 2025 C CA . VAL A 1 263 ? -22.273 -12.746 -8.692 1.00 81.00 263 VAL A CA 1
ATOM 2026 C C . VAL A 1 263 ? -21.501 -13.578 -9.723 1.00 81.00 263 VAL A C 1
ATOM 2028 O O . VAL A 1 263 ? -20.786 -14.506 -9.339 1.00 81.00 263 VAL A O 1
ATOM 2031 N N . SER A 1 264 ? -21.628 -13.262 -11.017 1.00 78.94 264 SER A N 1
ATOM 2032 C CA . SER A 1 264 ? -21.015 -14.028 -12.113 1.00 78.94 264 SER A CA 1
ATOM 2033 C C . SER A 1 264 ? -19.485 -14.099 -12.013 1.00 78.94 264 SER A C 1
ATOM 2035 O O . SER A 1 264 ? -18.908 -15.172 -12.194 1.00 78.94 264 SER A O 1
ATOM 2037 N N . GLN A 1 265 ? -18.844 -12.995 -11.618 1.00 72.00 265 GLN A N 1
ATOM 2038 C CA . GLN A 1 265 ? -17.390 -12.880 -11.462 1.00 72.00 265 GLN A CA 1
ATOM 2039 C C . GLN A 1 265 ? -16.796 -13.782 -10.367 1.00 72.00 265 GLN A C 1
ATOM 2041 O O . GLN A 1 265 ? -15.615 -14.104 -10.403 1.00 72.00 265 GLN A O 1
ATOM 2046 N N . PHE A 1 266 ? -17.612 -14.243 -9.411 1.00 73.06 266 PHE A N 1
ATOM 2047 C CA . PHE A 1 266 ? -17.152 -15.075 -8.292 1.00 73.06 266 PHE A CA 1
ATOM 2048 C C . PHE A 1 266 ? -17.256 -16.585 -8.565 1.00 73.06 266 PHE A C 1
ATOM 2050 O O . PHE A 1 266 ? -16.951 -17.400 -7.693 1.00 73.06 266 PHE A O 1
ATOM 2057 N N . GLY A 1 267 ? -17.737 -16.993 -9.747 1.00 74.94 267 GLY A N 1
ATOM 2058 C CA . GLY A 1 267 ? -17.858 -18.408 -10.117 1.00 74.94 267 GLY A CA 1
ATOM 2059 C C . GLY A 1 267 ? -18.871 -19.204 -9.277 1.00 74.94 267 GLY A C 1
ATOM 2060 O O . GLY A 1 267 ? -18.815 -20.438 -9.234 1.00 74.94 267 GLY A O 1
ATOM 2061 N N . TYR A 1 268 ? -19.797 -18.529 -8.589 1.00 85.56 268 TYR A N 1
ATOM 2062 C CA . TYR A 1 268 ? -20.839 -19.185 -7.801 1.00 85.56 268 TYR A CA 1
ATOM 2063 C C . TYR A 1 268 ? -21.893 -19.856 -8.678 1.00 85.56 268 TYR A C 1
ATOM 2065 O O . TYR A 1 268 ? -22.276 -19.373 -9.740 1.00 85.56 268 TYR A O 1
ATOM 2073 N N . VAL A 1 269 ? -22.443 -20.966 -8.183 1.00 86.19 269 VAL A N 1
ATOM 2074 C CA . VAL A 1 269 ? -23.581 -21.621 -8.829 1.00 86.19 269 VAL A CA 1
ATOM 2075 C C . VAL A 1 269 ? -24.867 -21.035 -8.262 1.00 86.19 269 VAL A C 1
ATOM 2077 O O . VAL A 1 269 ? -25.190 -21.253 -7.091 1.00 86.19 269 VAL A O 1
ATOM 2080 N N . VAL A 1 270 ? -25.626 -20.344 -9.110 1.00 90.62 270 VAL A N 1
ATOM 2081 C CA . VAL A 1 270 ? -26.929 -19.768 -8.762 1.00 90.62 270 VAL A CA 1
ATOM 2082 C C . VAL A 1 270 ? -28.048 -20.654 -9.307 1.00 90.62 270 VAL A C 1
ATOM 2084 O O . VAL A 1 270 ? -28.075 -20.992 -10.488 1.00 90.62 270 VAL A O 1
ATOM 2087 N N . LYS A 1 271 ? -28.983 -21.057 -8.444 1.00 92.19 271 LYS A N 1
ATOM 2088 C CA . LYS A 1 271 ? -30.233 -21.721 -8.839 1.00 92.19 271 LYS A CA 1
ATOM 2089 C C . LYS A 1 271 ? -31.420 -20.831 -8.520 1.00 92.19 271 LYS A C 1
ATOM 2091 O O . LYS A 1 271 ? -31.633 -20.479 -7.362 1.00 92.19 271 LYS A O 1
ATOM 2096 N N . GLU A 1 272 ? -32.215 -20.525 -9.530 1.00 91.19 272 GLU A N 1
ATOM 2097 C CA . GLU A 1 272 ? -33.451 -19.770 -9.372 1.00 91.19 272 GLU A CA 1
ATOM 2098 C C . GLU A 1 272 ? -34.611 -20.672 -8.922 1.00 91.19 272 GLU A C 1
ATOM 2100 O O . GLU A 1 272 ? -34.724 -21.840 -9.301 1.00 91.19 272 GLU A O 1
ATOM 2105 N N . SER A 1 273 ? -35.484 -20.119 -8.086 1.00 87.56 273 SER A N 1
ATOM 2106 C CA . SER A 1 273 ? -36.777 -20.685 -7.708 1.00 87.56 273 SER A CA 1
ATOM 2107 C C . SER A 1 273 ? -37.845 -19.595 -7.781 1.00 87.56 273 SER A C 1
ATOM 2109 O O . SER A 1 273 ? -37.519 -18.422 -7.905 1.00 87.56 273 SER A O 1
ATOM 2111 N N . ARG A 1 274 ? -39.124 -19.944 -7.602 1.00 83.62 274 ARG A N 1
ATOM 2112 C CA . ARG A 1 274 ? -40.256 -19.009 -7.763 1.00 83.62 274 ARG A CA 1
ATOM 2113 C C . ARG A 1 274 ? -40.165 -17.696 -6.955 1.00 83.62 274 ARG A C 1
ATOM 2115 O O . ARG A 1 274 ? -40.838 -16.739 -7.315 1.00 83.62 274 ARG A O 1
ATOM 2122 N N . ALA A 1 275 ? -39.405 -17.647 -5.857 1.00 88.69 275 ALA A N 1
ATOM 2123 C CA . ALA A 1 275 ? -39.303 -16.455 -5.002 1.00 88.69 275 ALA A CA 1
ATOM 2124 C C . ALA A 1 275 ? -37.880 -16.136 -4.507 1.00 88.69 275 ALA A C 1
ATOM 2126 O O . ALA A 1 275 ? -37.679 -15.173 -3.759 1.00 88.69 275 ALA A O 1
ATOM 2127 N N . SER A 1 276 ? -36.882 -16.958 -4.835 1.00 92.94 276 SER A N 1
ATOM 2128 C CA . SER A 1 276 ? -35.533 -16.821 -4.271 1.00 92.94 276 SER A CA 1
ATOM 2129 C C . SER A 1 276 ? -34.465 -17.415 -5.179 1.00 92.94 276 SER A C 1
ATOM 2131 O O . SER A 1 276 ? -34.694 -18.447 -5.812 1.00 92.94 276 SER A O 1
ATOM 2133 N N . TYR A 1 277 ? -33.281 -16.817 -5.148 1.00 94.00 277 TYR A N 1
ATOM 2134 C CA . TYR A 1 277 ? -32.050 -17.389 -5.670 1.00 94.00 277 TYR A CA 1
ATOM 2135 C C . TYR A 1 277 ? -31.326 -18.180 -4.582 1.00 94.00 277 TYR A C 1
ATOM 2137 O O . TYR A 1 277 ? -31.256 -17.747 -3.430 1.00 94.00 277 TYR A O 1
ATOM 2145 N N . ILE A 1 278 ? -30.780 -19.338 -4.951 1.00 93.06 278 ILE A N 1
ATOM 2146 C CA . ILE A 1 278 ? -29.921 -20.165 -4.102 1.00 93.06 278 ILE A CA 1
ATOM 2147 C C . ILE A 1 278 ? -28.501 -20.111 -4.648 1.00 93.06 278 ILE A C 1
ATOM 2149 O O . ILE A 1 278 ? -28.247 -20.623 -5.737 1.00 93.06 278 ILE A O 1
ATOM 2153 N N . VAL A 1 279 ? -27.590 -19.529 -3.878 1.00 90.31 279 VAL A N 1
ATOM 2154 C CA . VAL A 1 279 ? -26.182 -19.339 -4.242 1.00 90.31 279 VAL A CA 1
ATOM 2155 C C . VAL A 1 279 ? -25.325 -20.335 -3.469 1.00 90.31 279 VAL A C 1
ATOM 2157 O O . VAL A 1 279 ? -25.501 -20.512 -2.260 1.00 90.31 279 VAL A O 1
ATOM 2160 N N . LYS A 1 280 ? -24.409 -21.017 -4.155 1.00 89.81 280 LYS A N 1
ATOM 2161 C CA . LYS A 1 280 ? -23.462 -21.957 -3.541 1.00 89.81 280 LYS A CA 1
ATOM 2162 C C . LYS A 1 280 ? -22.086 -21.857 -4.195 1.00 89.81 280 LYS A C 1
ATOM 2164 O O . LYS A 1 280 ? -21.987 -21.532 -5.377 1.00 89.81 280 LYS A O 1
ATOM 2169 N N . GLU A 1 281 ? -21.052 -22.221 -3.443 1.00 80.25 281 GLU A N 1
ATOM 2170 C CA . GLU A 1 281 ? -19.710 -22.397 -3.996 1.00 80.25 281 GLU A CA 1
ATOM 2171 C C . GLU A 1 281 ? -19.694 -23.481 -5.091 1.00 80.25 281 GLU A C 1
ATOM 2173 O O . GLU A 1 281 ? -20.465 -24.455 -5.023 1.00 80.25 281 GLU A O 1
ATOM 2178 N N . PRO A 1 282 ? -18.821 -23.337 -6.102 1.00 73.81 282 PRO A N 1
ATOM 2179 C CA . PRO A 1 282 ? -18.553 -24.411 -7.044 1.00 73.81 282 PRO A CA 1
ATOM 2180 C C . PRO A 1 282 ? -17.999 -25.630 -6.291 1.00 73.81 282 PRO A C 1
ATOM 2182 O O . PRO A 1 282 ? -17.224 -25.508 -5.341 1.00 73.81 282 PRO A O 1
ATOM 2185 N N . ALA A 1 283 ? -18.423 -26.831 -6.691 1.00 63.50 283 ALA A N 1
ATOM 2186 C CA . ALA A 1 283 ? -17.898 -28.057 -6.098 1.00 63.50 283 ALA A CA 1
ATOM 2187 C C . ALA A 1 283 ? -16.391 -28.145 -6.384 1.00 63.50 283 ALA A C 1
ATOM 2189 O O . ALA A 1 283 ? -15.989 -28.008 -7.540 1.00 63.50 283 ALA A O 1
ATOM 2190 N N . LYS A 1 284 ? -15.572 -28.375 -5.346 1.00 55.31 284 LYS A N 1
ATOM 2191 C CA . LYS A 1 284 ? -14.144 -28.682 -5.519 1.00 55.31 284 LYS A CA 1
ATOM 2192 C C . LYS A 1 284 ? -14.032 -29.894 -6.456 1.00 55.31 284 LYS A C 1
ATOM 2194 O O . LYS A 1 284 ? -14.616 -30.934 -6.150 1.00 55.31 284 LYS A O 1
ATOM 2199 N N . ARG A 1 285 ? -13.367 -29.721 -7.600 1.00 38.19 285 ARG A N 1
ATOM 2200 C CA . ARG A 1 285 ? -12.866 -30.843 -8.403 1.00 38.19 285 ARG A CA 1
ATOM 2201 C C . ARG A 1 285 ? -11.630 -31.422 -7.736 1.00 38.19 285 ARG A C 1
ATOM 2203 O O . ARG A 1 285 ? -10.891 -30.623 -7.120 1.00 38.19 285 ARG A O 1
#

Radius of gyration: 22.15 Å; chains: 1; bounding box: 61×43×58 Å

Secondary structure (DSSP, 8-state):
--GGGS-HHHHHHHHTTT-HHHHHHHHHHHHHT-TTPPP-HHHHHHHHHHHHHTT-HHHHHHTTTGGGSSSHHHHHHHHHHHHHHHHHHHS-GGGHHHHHHHHHHHHHTT-HHHHHHHHHHHHHH-GGGHHHHHHHHHHHHHHHGGG-HHHHHHHHHHHHTT-S-TTSTHHHHHHHHHHHHSS---HHHHTT--TTS------HHHHHSSPPPPTT--TT-STT-----HHHHHHHTT--EEE-TTS-EEEETTT-TTHHHHTGGGT-EEEE-SSEEEEEPPPP-